Protein AF-0000000078526135 (afdb_homodimer)

pLDDT: mean 92.4, std 8.83, range [32.84, 97.94]

Solvent-accessible surface area (backbone atoms only — not comparable to full-atom values): 15454 Å² total; per-residue (Å²): 127,76,80,72,58,58,67,59,52,53,51,51,34,50,52,42,48,47,66,56,49,34,57,59,35,41,75,75,73,40,63,63,90,63,54,54,61,56,52,35,39,51,39,70,77,50,54,64,37,38,62,66,59,51,18,62,75,65,73,41,54,72,68,58,37,52,53,43,47,52,52,39,34,74,72,49,26,40,43,79,38,83,28,90,88,37,89,90,42,44,23,37,30,65,32,75,61,18,47,54,49,18,50,53,42,45,51,51,51,50,53,48,52,52,46,46,48,54,97,53,58,68,70,56,51,52,49,31,51,52,51,50,50,50,27,37,50,44,44,70,70,99,128,76,79,74,56,58,67,58,52,51,51,51,34,52,52,45,49,47,66,54,48,33,58,59,34,41,73,74,75,41,64,62,92,63,53,54,60,56,53,36,38,51,39,69,78,50,54,64,36,38,61,66,58,51,19,61,75,67,72,42,54,71,68,60,39,51,53,43,49,53,52,38,35,74,73,48,27,40,43,78,40,84,29,91,88,35,87,90,42,45,23,38,31,66,32,76,61,18,46,55,50,18,51,53,42,46,52,51,51,51,53,46,51,53,47,43,48,54,97,54,57,67,70,56,50,52,49,31,51,52,52,51,52,51,26,37,50,43,44,70,70,100

Nearest PDB structures (foldseek):
  2nnn-assembly3_F  TM=8.589E-01  e=3.045E-08  Pseudomonas aeruginosa
  4zzl-assembly1_B  TM=7.997E-01  e=1.335E-08  Pseudomonas aeruginosa
  7kfq-assembly1_A  TM=7.722E-01  e=2.362E-08  Variovorax paradoxus
  4zzl-assembly1_A  TM=7.574E-01  e=2.682E-08  Pseudomonas aeruginosa
  1lnw-assembly7_A  TM=8.243E-01  e=1.229E-07  Pseudomonas aeruginosa

Secondary structure (DSSP, 8-state):
-----HHHHHHHHHHHHHHHHHHHHHHTT--TTSSHHHHHHHHHHS-SEEHHHHHHHHT--HHHHHHHHHHHHHTTSEEEEE-TT-TT-EEEEE-HHHHHHHHHHHHHHHHHHHHHTTT--HHHHHHHHHHHHHHHHHHHT-/-----HHHHHHHHHHHHHHHHHHHHHHTT--TTSSHHHHHHHHHHS-SEEHHHHHHHHT--HHHHHHHHHHHHHTTSEEEEE-TT-TT-EEEEE-HHHHHHHHHHHHHHHHHHHHHTTT--HHHHHHHHHHHHHHHHHHHH-

Structure (mmCIF, N/CA/C/O backbone):
data_AF-0000000078526135-model_v1
#
loop_
_entity.id
_entity.type
_entity.pdbx_description
1 polymer 'HTH marR-type domain-containing protein'
#
loop_
_atom_site.group_PDB
_atom_site.id
_atom_site.type_symbol
_atom_site.label_atom_id
_atom_site.label_alt_id
_atom_site.label_comp_id
_atom_site.label_asym_id
_atom_site.label_entity_id
_atom_site.label_seq_id
_atom_site.pdbx_PDB_ins_code
_atom_site.Cartn_x
_atom_site.Cartn_y
_atom_site.Cartn_z
_atom_site.occupancy
_atom_site.B_iso_or_equiv
_atom_site.auth_seq_id
_atom_site.auth_comp_id
_atom_site.auth_asym_id
_atom_site.auth_atom_id
_atom_site.pdbx_PDB_model_num
ATOM 1 N N . MET A 1 1 ? 19.188 16.812 7.734 1 32.84 1 MET A N 1
ATOM 2 C CA . MET A 1 1 ? 18.547 15.914 6.77 1 32.84 1 MET A CA 1
ATOM 3 C C . MET A 1 1 ? 17.031 15.969 6.887 1 32.84 1 MET A C 1
ATOM 5 O O . MET A 1 1 ? 16.484 15.82 7.98 1 32.84 1 MET A O 1
ATOM 9 N N . LYS A 1 2 ? 16.375 16.703 6.234 1 41.81 2 LYS A N 1
ATOM 10 C CA . LYS A 1 2 ? 14.977 17.094 6.176 1 41.81 2 LYS A CA 1
ATOM 11 C C . LYS A 1 2 ? 14.055 15.898 6.418 1 41.81 2 LYS A C 1
ATOM 13 O O . LYS A 1 2 ? 14.32 14.797 5.93 1 41.81 2 LYS A O 1
ATOM 18 N N . GLN A 1 3 ? 13.625 15.586 7.621 1 50.41 3 GLN A N 1
ATOM 19 C CA . GLN A 1 3 ? 12.836 14.492 8.18 1 50.41 3 GLN A CA 1
ATOM 20 C C . GLN A 1 3 ? 12.094 13.734 7.078 1 50.41 3 GLN A C 1
ATOM 22 O O . GLN A 1 3 ? 11.266 14.312 6.371 1 50.41 3 GLN A O 1
ATOM 27 N N . HIS A 1 4 ? 12.875 12.836 6.379 1 56.75 4 HIS A N 1
ATOM 28 C CA . HIS A 1 4 ? 12.508 12.062 5.191 1 56.75 4 HIS A CA 1
ATOM 29 C C . HIS A 1 4 ? 11.117 11.453 5.344 1 56.75 4 HIS A C 1
ATOM 31 O O . HIS A 1 4 ? 10.805 10.867 6.379 1 56.75 4 HIS A O 1
ATOM 37 N N . ASN A 1 5 ? 10.148 12.047 4.828 1 80.5 5 ASN A N 1
ATOM 38 C CA . ASN A 1 5 ? 8.75 11.633 4.891 1 80.5 5 ASN A CA 1
ATOM 39 C C . ASN A 1 5 ? 8.531 10.273 4.23 1 80.5 5 ASN A C 1
ATOM 41 O O . ASN A 1 5 ? 7.914 10.188 3.168 1 80.5 5 ASN A O 1
ATOM 45 N N . VAL A 1 6 ? 9.305 9.266 4.836 1 92.12 6 VAL A N 1
ATOM 46 C CA . VAL A 1 6 ? 9.25 7.879 4.387 1 92.12 6 VAL A CA 1
ATOM 47 C C . VAL A 1 6 ? 7.793 7.426 4.293 1 92.12 6 VAL A C 1
ATOM 49 O O . VAL A 1 6 ? 7.371 6.879 3.268 1 92.12 6 VAL A O 1
ATOM 52 N N . ARG A 1 7 ? 7.098 7.812 5.246 1 90.75 7 ARG A N 1
ATOM 53 C CA . ARG A 1 7 ? 5.699 7.398 5.293 1 90.75 7 ARG A CA 1
ATOM 54 C C . ARG A 1 7 ? 4.914 7.984 4.125 1 90.75 7 ARG A C 1
ATOM 56 O O . ARG A 1 7 ? 4.172 7.27 3.449 1 90.75 7 ARG A O 1
ATOM 63 N N . GLU A 1 8 ? 5.113 9.211 3.883 1 89.81 8 GLU A N 1
ATOM 64 C CA . GLU A 1 8 ? 4.387 9.891 2.814 1 89.81 8 GLU A CA 1
ATOM 65 C C . GLU A 1 8 ? 4.758 9.32 1.447 1 89.81 8 GLU A C 1
ATOM 67 O O . GLU A 1 8 ? 3.896 9.156 0.583 1 89.81 8 GLU A O 1
ATOM 72 N N . LEU A 1 9 ? 6 9.023 1.247 1 93.12 9 LEU A N 1
ATOM 73 C CA . LEU A 1 9 ? 6.457 8.469 -0.024 1 93.12 9 LEU A CA 1
ATOM 74 C C . LEU A 1 9 ? 5.914 7.062 -0.235 1 93.12 9 LEU A C 1
ATOM 76 O O . LEU A 1 9 ? 5.562 6.688 -1.356 1 93.12 9 LEU A O 1
ATOM 80 N N . LEU A 1 10 ? 5.867 6.297 0.848 1 95.31 10 LEU A N 1
ATOM 81 C CA . LEU A 1 10 ? 5.312 4.949 0.766 1 95.31 10 LEU A CA 1
ATOM 82 C C . LEU A 1 10 ? 3.84 4.988 0.371 1 95.31 10 LEU A C 1
ATOM 84 O O . LEU A 1 10 ? 3.396 4.199 -0.465 1 95.31 10 LEU A O 1
ATOM 88 N N . VAL A 1 11 ? 3.127 5.914 0.907 1 92.69 11 VAL A N 1
ATOM 89 C CA . VAL A 1 11 ? 1.707 6.055 0.603 1 92.69 11 VAL A CA 1
ATOM 90 C C . VAL A 1 11 ? 1.53 6.5 -0.846 1 92.69 11 VAL A C 1
ATOM 92 O O . VAL A 1 11 ? 0.664 5.988 -1.56 1 92.69 11 VAL A O 1
ATOM 95 N N . ARG A 1 12 ? 2.324 7.453 -1.199 1 91.25 12 ARG A N 1
ATOM 96 C CA . ARG A 1 12 ? 2.281 7.934 -2.576 1 91.25 12 ARG A CA 1
ATOM 97 C C . ARG A 1 12 ? 2.564 6.805 -3.561 1 91.25 12 ARG A C 1
ATOM 99 O O . ARG A 1 12 ? 1.865 6.66 -4.566 1 91.25 12 ARG A O 1
ATOM 106 N N . GLU A 1 13 ? 3.582 6.066 -3.312 1 95.12 13 GLU A N 1
ATOM 107 C CA . GLU A 1 13 ? 3.936 4.938 -4.168 1 95.12 13 GLU A CA 1
ATOM 108 C C . GLU A 1 13 ? 2.809 3.908 -4.219 1 95.12 13 GLU A C 1
ATOM 110 O O . GLU A 1 13 ? 2.494 3.379 -5.285 1 95.12 13 GLU A O 1
ATOM 115 N N . GLU A 1 14 ? 2.279 3.594 -3.082 1 94.56 14 GLU A N 1
ATOM 116 C CA . GLU A 1 14 ? 1.19 2.625 -3.006 1 94.56 14 GLU A CA 1
ATOM 117 C C . GLU A 1 14 ? 0.019 3.039 -3.893 1 94.56 14 GLU A C 1
ATOM 119 O O . GLU A 1 14 ? -0.527 2.219 -4.633 1 94.56 14 GLU A O 1
ATOM 124 N N . LYS A 1 15 ? -0.341 4.258 -3.82 1 91.75 15 LYS A N 1
ATOM 125 C CA . LYS A 1 15 ? -1.448 4.766 -4.625 1 91.75 15 LYS A CA 1
ATOM 126 C C . LYS A 1 15 ? -1.133 4.676 -6.113 1 91.75 15 LYS A C 1
ATOM 128 O O . LYS A 1 15 ? -1.961 4.215 -6.902 1 91.75 15 LYS A O 1
ATOM 133 N N . ALA A 1 16 ? 0.023 5.148 -6.457 1 93.38 16 ALA A N 1
ATOM 134 C CA . ALA A 1 16 ? 0.439 5.105 -7.855 1 93.38 16 ALA A CA 1
ATOM 135 C C . ALA A 1 16 ? 0.487 3.668 -8.367 1 93.38 16 ALA A C 1
ATOM 137 O O . ALA A 1 16 ? 0.044 3.385 -9.484 1 93.38 16 ALA A O 1
ATOM 138 N N . ARG A 1 17 ? 1.008 2.771 -7.574 1 94.56 17 ARG A N 1
ATOM 139 C CA . ARG A 1 17 ? 1.105 1.359 -7.93 1 94.56 17 ARG A CA 1
ATOM 140 C C . ARG A 1 17 ? -0.276 0.754 -8.156 1 94.56 17 ARG A C 1
ATOM 142 O O . ARG A 1 17 ? -0.511 0.085 -9.164 1 94.56 17 ARG A O 1
ATOM 149 N N . LYS A 1 18 ? -1.18 0.998 -7.309 1 93.06 18 LYS A N 1
ATOM 150 C CA . LYS A 1 18 ? -2.527 0.445 -7.402 1 93.06 18 LYS A CA 1
ATOM 151 C C . LYS A 1 18 ? -3.262 0.99 -8.625 1 93.06 18 LYS A C 1
ATOM 153 O O . LYS A 1 18 ? -4.027 0.27 -9.266 1 93.06 18 LYS A O 1
ATOM 158 N N . GLN A 1 19 ? -3.004 2.213 -8.93 1 92.19 19 GLN A N 1
ATOM 159 C CA . GLN A 1 19 ? -3.648 2.84 -10.078 1 92.19 19 GLN A CA 1
ATOM 160 C C . GLN A 1 19 ? -3.236 2.156 -11.383 1 92.19 19 GLN A C 1
ATOM 162 O O . GLN A 1 19 ? -4.012 2.113 -12.336 1 92.19 19 GLN A O 1
ATOM 167 N N . ILE A 1 20 ? -2.105 1.608 -11.383 1 93.44 20 ILE A N 1
ATOM 168 C CA . ILE A 1 20 ? -1.589 0.992 -12.602 1 93.44 20 ILE A CA 1
ATOM 169 C C . ILE A 1 20 ? -1.954 -0.491 -12.617 1 93.44 20 ILE A C 1
ATOM 171 O O . ILE A 1 20 ? -2.453 -0.999 -13.625 1 93.44 20 ILE A O 1
ATOM 175 N N . ILE A 1 21 ? -1.808 -1.115 -11.562 1 93.94 21 ILE A N 1
ATOM 176 C CA . ILE A 1 21 ? -1.957 -2.564 -11.508 1 93.94 21 ILE A CA 1
ATOM 177 C C . ILE A 1 21 ? -3.439 -2.932 -11.539 1 93.94 21 ILE A C 1
ATOM 179 O O . ILE A 1 21 ? -3.818 -3.953 -12.125 1 93.94 21 ILE A O 1
ATOM 183 N N . SER A 1 22 ? -4.266 -2.158 -10.953 1 94.88 22 SER A N 1
ATOM 184 C CA . SER A 1 22 ? -5.684 -2.479 -10.812 1 94.88 22 SER A CA 1
ATOM 185 C C . SER A 1 22 ? -6.344 -2.66 -12.172 1 94.88 22 SER A C 1
ATOM 187 O O . SER A 1 22 ? -6.957 -3.695 -12.438 1 94.88 22 SER A O 1
ATOM 189 N N . PRO A 1 23 ? -6.188 -1.675 -13.078 1 94.44 23 PRO A N 1
ATOM 190 C CA . PRO A 1 23 ? -6.793 -1.868 -14.398 1 94.44 23 PRO A CA 1
ATOM 191 C C . PRO A 1 23 ? -6.191 -3.049 -15.156 1 94.44 23 PRO A C 1
ATOM 193 O O . PRO A 1 23 ? -6.895 -3.725 -15.914 1 94.44 23 PRO A O 1
ATOM 196 N N . LEU A 1 24 ? -4.898 -3.316 -14.992 1 93.5 24 LEU A N 1
ATOM 197 C CA . LEU A 1 24 ? -4.242 -4.418 -15.68 1 93.5 24 LEU A CA 1
ATOM 198 C C . LEU A 1 24 ? -4.812 -5.762 -15.234 1 93.5 24 LEU A C 1
ATOM 200 O O . LEU A 1 24 ? -5.035 -6.648 -16.062 1 93.5 24 LEU A O 1
ATOM 204 N N . LEU A 1 25 ? -5.094 -5.863 -14 1 95.25 25 LEU A N 1
ATOM 205 C CA . LEU A 1 25 ? -5.652 -7.098 -13.461 1 95.25 25 LEU A CA 1
ATOM 206 C C . LEU A 1 25 ? -7.121 -7.242 -13.844 1 95.25 25 LEU A C 1
ATOM 208 O O . LEU A 1 25 ? -7.57 -8.336 -14.18 1 95.25 25 LEU A O 1
ATOM 212 N N . SER A 1 26 ? -7.805 -6.133 -13.82 1 95.38 26 SER A N 1
ATOM 213 C CA . SER A 1 26 ? -9.203 -6.156 -14.219 1 95.38 26 SER A CA 1
ATOM 214 C C . SER A 1 26 ? -9.352 -6.559 -15.688 1 95.38 26 SER A C 1
ATOM 216 O O . SER A 1 26 ? -10.281 -7.285 -16.047 1 95.38 26 SER A O 1
ATOM 218 N N . ASN A 1 27 ? -8.484 -6.125 -16.453 1 94.75 27 ASN A N 1
ATOM 219 C CA . ASN A 1 27 ? -8.516 -6.406 -17.891 1 94.75 27 ASN A CA 1
ATOM 220 C C . ASN A 1 27 ? -8.391 -7.898 -18.172 1 94.75 27 ASN A C 1
ATOM 222 O O . ASN A 1 27 ? -8.875 -8.383 -19.203 1 94.75 27 ASN A O 1
ATOM 226 N N . ILE A 1 28 ? -7.805 -8.617 -17.25 1 94.56 28 ILE A N 1
ATOM 227 C CA . ILE A 1 28 ? -7.641 -10.047 -17.484 1 94.56 28 ILE A CA 1
ATOM 228 C C . ILE A 1 28 ? -8.656 -10.828 -16.641 1 94.56 28 ILE A C 1
ATOM 230 O O . ILE A 1 28 ? -8.508 -12.031 -16.438 1 94.56 28 ILE A O 1
ATOM 234 N N . GLY A 1 29 ? -9.594 -10.086 -16.016 1 93.38 29 GLY A N 1
ATOM 235 C CA . GLY A 1 29 ? -10.742 -10.734 -15.383 1 93.38 29 GLY A CA 1
ATOM 236 C C . GLY A 1 29 ? -10.547 -10.984 -13.898 1 93.38 29 GLY A C 1
ATOM 237 O O . GLY A 1 29 ? -11.273 -11.781 -13.297 1 93.38 29 GLY A O 1
ATOM 238 N N . LEU A 1 30 ? -9.531 -10.391 -13.289 1 95.19 30 LEU A N 1
ATOM 239 C CA . LEU A 1 30 ? -9.289 -10.57 -11.867 1 95.19 30 LEU A CA 1
ATOM 240 C C . LEU A 1 30 ? -9.688 -9.32 -11.086 1 95.19 30 LEU A C 1
ATOM 242 O O . LEU A 1 30 ? -9.578 -8.203 -11.594 1 95.19 30 LEU A O 1
ATOM 246 N N . THR A 1 31 ? -10.055 -9.586 -9.883 1 89.75 31 THR A N 1
ATOM 247 C CA . THR A 1 31 ? -10.398 -8.477 -9 1 89.75 31 THR A CA 1
ATOM 248 C C . THR A 1 31 ? -9.164 -7.984 -8.25 1 89.75 31 THR A C 1
ATOM 250 O O . THR A 1 31 ? -8.578 -8.719 -7.449 1 89.75 31 THR A O 1
ATOM 253 N N . PRO A 1 32 ? -8.883 -6.742 -8.523 1 90 32 PRO A N 1
ATOM 254 C CA . PRO A 1 32 ? -7.711 -6.195 -7.828 1 90 32 PRO A CA 1
ATOM 255 C C . PRO A 1 32 ? -7.906 -6.117 -6.312 1 90 32 PRO A C 1
ATOM 257 O O . PRO A 1 32 ? -9.023 -5.906 -5.84 1 90 32 PRO A O 1
ATOM 260 N N . GLY A 1 33 ? -6.863 -6.34 -5.625 1 85.25 33 GLY A N 1
ATOM 261 C CA . GLY A 1 33 ? -6.859 -6.121 -4.188 1 85.25 33 GLY A CA 1
ATOM 262 C C . GLY A 1 33 ? -7.332 -7.328 -3.4 1 85.25 33 GLY A C 1
ATOM 263 O O . GLY A 1 33 ? -7.301 -7.324 -2.168 1 85.25 33 GLY A O 1
ATOM 264 N N . GLN A 1 34 ? -7.711 -8.375 -4.047 1 85.06 34 GLN A N 1
ATOM 265 C CA . GLN A 1 34 ? -8.25 -9.531 -3.344 1 85.06 34 GLN A CA 1
ATOM 266 C C . GLN A 1 34 ? -7.191 -10.617 -3.178 1 85.06 34 GLN A C 1
ATOM 268 O O . GLN A 1 34 ? -7.434 -11.633 -2.523 1 85.06 34 GLN A O 1
ATOM 273 N N . GLY A 1 35 ? -6.066 -10.383 -3.756 1 91.56 35 GLY A N 1
ATOM 274 C CA . GLY A 1 35 ? -4.977 -11.328 -3.58 1 91.56 35 GLY A CA 1
ATOM 275 C C . GLY A 1 35 ? -4.996 -12.453 -4.598 1 91.56 35 GLY A C 1
ATOM 276 O O . GLY A 1 35 ? -4.09 -13.289 -4.625 1 91.56 35 GLY A O 1
ATOM 277 N N . HIS A 1 36 ? -5.945 -12.477 -5.508 1 94.94 36 HIS A N 1
ATOM 278 C CA . HIS A 1 36 ? -6.094 -13.539 -6.488 1 94.94 36 HIS A CA 1
ATOM 279 C C . HIS A 1 36 ? -4.871 -13.633 -7.395 1 94.94 36 HIS A C 1
ATOM 281 O O . HIS A 1 36 ? -4.34 -14.719 -7.625 1 94.94 36 HIS A O 1
ATOM 287 N N . ALA A 1 37 ? -4.473 -12.523 -7.805 1 95.62 37 ALA A N 1
ATOM 288 C CA . ALA A 1 37 ? -3.326 -12.492 -8.703 1 95.62 37 ALA A CA 1
ATOM 289 C C . ALA A 1 37 ? -2.082 -13.07 -8.031 1 95.62 37 ALA A C 1
ATOM 291 O O . ALA A 1 37 ? -1.315 -13.805 -8.656 1 95.62 37 ALA A O 1
ATOM 292 N N . ARG A 1 38 ? -1.904 -12.75 -6.82 1 94.19 38 ARG A N 1
ATOM 293 C CA . ARG A 1 38 ? -0.746 -13.227 -6.074 1 94.19 38 ARG A CA 1
ATOM 294 C C . ARG A 1 38 ? -0.777 -14.75 -5.926 1 94.19 38 ARG A C 1
ATOM 296 O O . ARG A 1 38 ? 0.252 -15.414 -6.066 1 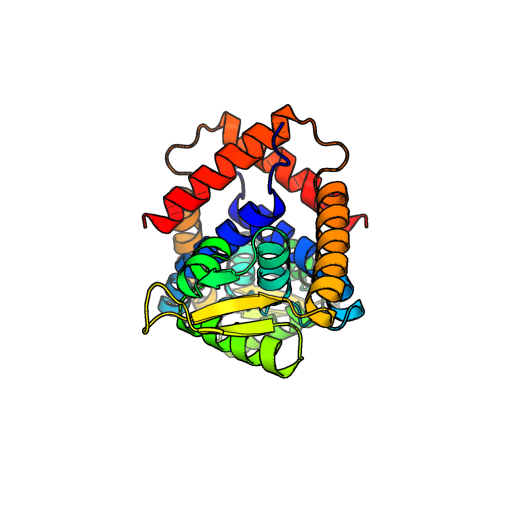94.19 38 ARG A O 1
ATOM 303 N N . ILE A 1 39 ? -1.896 -15.242 -5.617 1 96 39 ILE A N 1
ATOM 304 C CA . ILE A 1 39 ? -2.062 -16.672 -5.449 1 96 39 ILE A CA 1
ATOM 305 C C . ILE A 1 39 ? -1.722 -17.391 -6.758 1 96 39 ILE A C 1
ATOM 307 O O . ILE A 1 39 ? -0.937 -18.344 -6.766 1 96 39 ILE A O 1
ATOM 311 N N . LEU A 1 40 ? -2.299 -16.906 -7.824 1 96.88 40 LEU A N 1
ATOM 312 C CA . LEU A 1 40 ? -2.053 -17.516 -9.133 1 96.88 40 LEU A CA 1
ATOM 313 C C . LEU A 1 40 ? -0.572 -17.438 -9.492 1 96.88 40 LEU A C 1
ATOM 315 O O . LEU A 1 40 ? -0.007 -18.406 -10.016 1 96.88 40 LEU A O 1
ATOM 319 N N . TYR A 1 41 ? -0.028 -16.359 -9.18 1 95.5 41 TYR A N 1
ATOM 320 C CA . TYR A 1 41 ? 1.386 -16.156 -9.477 1 95.5 41 TYR A CA 1
ATOM 321 C C . TYR A 1 41 ? 2.252 -17.172 -8.734 1 95.5 41 TYR A C 1
ATOM 323 O O . TYR A 1 41 ? 3.152 -17.766 -9.328 1 95.5 41 TYR A O 1
ATOM 331 N N . HIS A 1 42 ? 2.035 -17.344 -7.473 1 94.88 42 HIS A N 1
ATOM 332 C CA . HIS A 1 42 ? 2.846 -18.25 -6.664 1 94.88 42 HIS A CA 1
ATOM 333 C C . HIS A 1 42 ? 2.623 -19.703 -7.074 1 94.88 42 HIS A C 1
ATOM 335 O O . HIS A 1 42 ? 3.561 -20.5 -7.074 1 94.88 42 HIS A O 1
ATOM 341 N N . LEU A 1 43 ? 1.45 -20.031 -7.457 1 96.12 43 LEU A N 1
ATOM 342 C CA . LEU A 1 43 ? 1.147 -21.391 -7.863 1 96.12 43 LEU A CA 1
ATOM 343 C C . LEU A 1 43 ? 1.8 -21.719 -9.203 1 96.12 43 LEU A C 1
ATOM 345 O O . LEU A 1 43 ? 2.104 -22.875 -9.484 1 96.12 43 LEU A O 1
ATOM 349 N N . LEU A 1 44 ? 1.929 -20.688 -9.992 1 94.88 44 LEU A N 1
ATOM 350 C CA . LEU A 1 44 ? 2.631 -20.891 -11.258 1 94.88 44 LEU A CA 1
ATOM 351 C C . LEU A 1 44 ? 4.082 -21.281 -11.016 1 94.88 44 LEU A C 1
ATOM 353 O O . LEU A 1 44 ? 4.656 -22.047 -11.797 1 94.88 44 LEU A O 1
ATOM 357 N N . GLN A 1 45 ? 4.66 -20.812 -9.977 1 92.25 45 GLN A N 1
ATOM 358 C CA . GLN A 1 45 ? 6.047 -21.094 -9.625 1 92.25 45 GLN A CA 1
ATOM 359 C C . GLN A 1 45 ? 6.172 -22.453 -8.938 1 92.25 45 GLN A C 1
ATOM 361 O O . GLN A 1 45 ? 7.156 -23.172 -9.141 1 92.25 45 GLN A O 1
ATOM 366 N N . LYS A 1 46 ? 5.23 -22.719 -8.07 1 91.81 46 LYS A N 1
ATOM 367 C CA . LYS A 1 46 ? 5.191 -23.984 -7.352 1 91.81 46 LYS A CA 1
ATOM 368 C C . LYS A 1 46 ? 3.758 -24.484 -7.188 1 91.81 46 LYS A C 1
ATOM 370 O O . LYS A 1 46 ? 2.977 -23.906 -6.43 1 91.81 46 LYS A O 1
ATOM 375 N N . ASP A 1 47 ? 3.496 -25.594 -7.855 1 90.94 47 ASP A N 1
ATOM 376 C CA . ASP A 1 47 ? 2.16 -26.172 -7.793 1 90.94 47 ASP A CA 1
ATOM 377 C C . ASP A 1 47 ? 2.104 -27.312 -6.77 1 90.94 47 ASP A C 1
ATOM 379 O O . ASP A 1 47 ? 3.127 -27.688 -6.199 1 90.94 47 ASP A O 1
ATOM 383 N N . HIS A 1 48 ? 0.918 -27.688 -6.543 1 93.62 48 HIS A N 1
ATOM 384 C CA . HIS A 1 48 ? 0.681 -28.797 -5.621 1 93.62 48 HIS A CA 1
ATOM 385 C C . HIS A 1 48 ? 1.275 -28.5 -4.25 1 93.62 48 HIS A C 1
ATOM 387 O O . HIS A 1 48 ? 2.051 -29.312 -3.723 1 93.62 48 HIS A O 1
ATOM 393 N N . ILE A 1 49 ? 0.878 -27.453 -3.684 1 94.44 49 ILE A N 1
ATOM 394 C CA . ILE A 1 49 ? 1.347 -27.047 -2.365 1 94.44 49 ILE A CA 1
ATOM 395 C C . ILE A 1 49 ? 0.163 -26.953 -1.406 1 94.44 49 ILE A C 1
ATOM 397 O O . ILE A 1 49 ? -0.986 -26.828 -1.839 1 94.44 49 ILE A O 1
ATOM 401 N N . THR A 1 50 ? 0.492 -27.016 -0.132 1 95.12 50 THR A N 1
ATOM 402 C CA . THR A 1 50 ? -0.568 -26.953 0.869 1 95.12 50 THR A CA 1
ATOM 403 C C . THR A 1 50 ? -1.113 -25.531 0.995 1 95.12 50 THR A C 1
ATOM 405 O O . THR A 1 50 ? -0.43 -24.562 0.65 1 95.12 50 THR A O 1
ATOM 408 N N . GLN A 1 51 ? -2.334 -25.469 1.438 1 94.19 51 GLN A N 1
ATOM 409 C CA . GLN A 1 51 ? -2.936 -24.156 1.683 1 94.19 51 GLN A CA 1
ATOM 410 C C . GLN A 1 51 ? -2.092 -23.344 2.654 1 94.19 51 GLN A C 1
ATOM 412 O O . GLN A 1 51 ? -1.955 -22.125 2.494 1 94.19 51 GLN A O 1
ATOM 417 N N . LYS A 1 52 ? -1.538 -24 3.598 1 93.94 52 LYS A N 1
ATOM 418 C CA . LYS A 1 52 ? -0.704 -23.328 4.59 1 93.94 52 LYS A CA 1
ATOM 419 C C . LYS A 1 52 ? 0.55 -22.734 3.947 1 93.94 52 LYS A C 1
ATOM 421 O O . LYS A 1 52 ? 0.885 -21.578 4.176 1 93.94 52 LYS A O 1
ATOM 426 N N . GLU A 1 53 ? 1.197 -23.484 3.193 1 94.12 53 GLU A N 1
ATOM 427 C CA . GLU A 1 53 ? 2.393 -23.031 2.494 1 94.12 53 GLU A CA 1
ATOM 428 C C . GLU A 1 53 ? 2.068 -21.875 1.55 1 94.12 53 GLU A C 1
ATOM 430 O O . GLU A 1 53 ? 2.828 -20.906 1.458 1 94.12 53 GLU A O 1
ATOM 435 N N . LEU A 1 54 ? 0.991 -22.016 0.869 1 95.06 54 LEU A N 1
ATOM 436 C CA . LEU A 1 54 ? 0.56 -20.969 -0.056 1 95.06 54 LEU A CA 1
ATOM 437 C C . LEU A 1 54 ? 0.235 -19.688 0.69 1 95.06 54 LEU A C 1
ATOM 439 O O . LEU A 1 54 ? 0.58 -18.594 0.232 1 95.06 54 LEU A O 1
ATOM 443 N N . ALA A 1 55 ? -0.396 -19.828 1.812 1 94.56 55 ALA A N 1
ATOM 444 C CA . ALA A 1 55 ? -0.726 -18.656 2.641 1 94.56 55 ALA A CA 1
ATOM 445 C C . ALA A 1 55 ? 0.537 -17.938 3.102 1 94.56 55 ALA A C 1
ATOM 447 O O . ALA A 1 55 ? 0.601 -16.703 3.074 1 94.56 55 ALA A O 1
ATOM 448 N N . ASP A 1 56 ? 1.537 -18.672 3.471 1 91.44 56 ASP A N 1
ATOM 449 C CA . ASP A 1 56 ? 2.812 -18.109 3.914 1 91.44 56 ASP A CA 1
ATOM 450 C C . ASP A 1 56 ? 3.504 -17.359 2.781 1 91.44 56 ASP A C 1
ATOM 452 O O . ASP A 1 56 ? 4.027 -16.266 2.99 1 91.44 56 ASP A O 1
ATOM 456 N N . ARG A 1 57 ? 3.473 -17.891 1.619 1 90.06 57 ARG A N 1
ATOM 457 C CA . ARG A 1 57 ? 4.109 -17.266 0.459 1 90.06 57 ARG A CA 1
ATOM 458 C C . ARG A 1 57 ? 3.396 -15.984 0.061 1 90.06 57 ARG A C 1
ATOM 460 O O . ARG A 1 57 ? 4.035 -15.031 -0.392 1 90.06 57 ARG A O 1
ATOM 467 N N . CYS A 1 58 ? 2.139 -15.922 0.267 1 92 58 CYS A N 1
ATOM 468 C CA . CYS A 1 58 ? 1.339 -14.773 -0.13 1 92 58 CYS A CA 1
ATOM 469 C C . CYS A 1 58 ? 1.213 -13.773 1.016 1 92 58 CYS A C 1
ATOM 471 O O . CYS A 1 58 ? 0.66 -12.688 0.84 1 92 58 CYS A O 1
ATOM 473 N N . HIS A 1 59 ? 1.665 -14.125 2.168 1 88.19 59 HIS A N 1
ATOM 474 C CA . HIS A 1 59 ? 1.521 -13.312 3.371 1 88.19 59 HIS A CA 1
ATOM 475 C C . HIS A 1 59 ? 0.051 -13.062 3.691 1 88.19 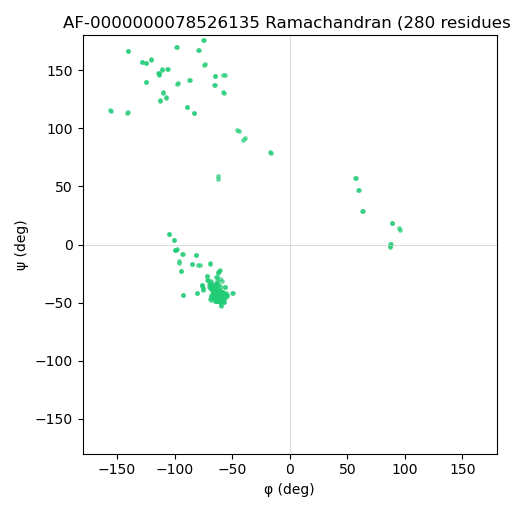59 HIS A C 1
ATOM 477 O O . HIS A 1 59 ? -0.351 -11.922 3.928 1 88.19 59 HIS A O 1
ATOM 483 N N . PHE A 1 60 ? -0.706 -14.156 3.629 1 91.44 60 PHE A N 1
ATOM 484 C CA . PHE A 1 60 ? -2.117 -14.141 3.996 1 91.44 60 PHE A CA 1
ATOM 485 C C . PHE A 1 60 ? -2.348 -14.93 5.285 1 91.44 60 PHE A C 1
ATOM 487 O O . PHE A 1 60 ? -1.624 -15.883 5.574 1 91.44 60 PHE A O 1
ATOM 494 N N . ASP A 1 61 ? -3.375 -14.477 6.016 1 90.12 61 ASP A N 1
ATOM 495 C CA . ASP A 1 61 ? -3.84 -15.344 7.094 1 90.12 61 ASP A CA 1
ATOM 496 C C . ASP A 1 61 ? -4.73 -16.469 6.555 1 90.12 61 ASP A C 1
ATOM 498 O O . ASP A 1 61 ? -5.129 -16.438 5.391 1 90.12 61 ASP A O 1
ATOM 502 N N . ALA A 1 62 ? -4.996 -17.438 7.387 1 91.88 62 ALA A N 1
ATOM 503 C CA . ALA A 1 62 ? -5.703 -18.641 6.977 1 91.88 62 ALA A CA 1
ATOM 504 C C . ALA A 1 62 ? -7.098 -18.312 6.453 1 91.88 62 ALA A C 1
ATOM 506 O O . ALA A 1 62 ? -7.551 -18.875 5.461 1 91.88 62 ALA A O 1
ATOM 507 N N . ALA A 1 63 ? -7.746 -17.406 7.102 1 93.25 63 ALA A N 1
ATOM 508 C CA . ALA A 1 63 ? -9.109 -17.047 6.711 1 93.25 63 ALA A CA 1
ATOM 509 C C . ALA A 1 63 ? -9.133 -16.391 5.336 1 93.25 63 ALA A C 1
ATOM 511 O O . ALA A 1 63 ? -9.953 -16.734 4.484 1 93.25 63 ALA A O 1
ATOM 512 N N . THR A 1 64 ? -8.234 -15.445 5.082 1 92.44 64 THR A N 1
ATOM 513 C CA . THR A 1 64 ? -8.109 -14.75 3.805 1 92.44 64 THR A CA 1
ATOM 514 C C . THR A 1 64 ? -7.746 -15.734 2.693 1 92.44 64 THR A C 1
ATOM 516 O O . THR A 1 64 ? -8.297 -15.664 1.593 1 92.44 64 THR A O 1
ATOM 519 N N . MET A 1 65 ? -6.867 -16.562 2.996 1 94.75 65 MET A N 1
ATOM 520 C CA . MET A 1 65 ? -6.438 -17.562 2.008 1 94.75 65 MET A CA 1
ATOM 521 C C . MET A 1 65 ? -7.598 -18.469 1.605 1 94.75 65 MET A C 1
ATOM 523 O O . MET A 1 65 ? -7.84 -18.672 0.416 1 94.75 65 MET A O 1
ATOM 527 N N . SER A 1 66 ? -8.312 -18.984 2.643 1 94.81 66 SER A N 1
ATOM 528 C CA . SER A 1 66 ? -9.43 -19.875 2.369 1 94.81 66 SER A CA 1
ATOM 529 C C . SER A 1 66 ? -10.477 -19.203 1.481 1 94.81 66 SER A C 1
ATOM 531 O O . SER A 1 66 ? -10.945 -19.797 0.508 1 94.81 66 SER A O 1
ATOM 533 N N . ARG A 1 67 ? -10.742 -17.969 1.813 1 95.44 67 ARG A N 1
ATOM 534 C CA . ARG A 1 67 ? -11.734 -17.219 1.047 1 95.44 67 ARG A CA 1
ATOM 535 C C . ARG A 1 67 ? -11.281 -17.047 -0.398 1 95.44 67 ARG A C 1
ATOM 537 O O . ARG A 1 67 ? -12.078 -17.188 -1.327 1 95.44 67 ARG A O 1
ATOM 544 N N . ASN A 1 68 ? -10.086 -16.703 -0.553 1 95.25 68 ASN A N 1
ATOM 545 C CA . ASN A 1 68 ? -9.555 -16.469 -1.891 1 95.25 68 ASN A CA 1
ATOM 546 C C . ASN A 1 68 ? -9.461 -17.75 -2.701 1 95.25 68 ASN A C 1
ATOM 548 O O . ASN A 1 68 ? -9.742 -17.766 -3.898 1 95.25 68 ASN A O 1
ATOM 552 N N . ILE A 1 69 ? -9.109 -18.797 -2.033 1 95.25 69 ILE A N 1
ATOM 553 C CA . ILE A 1 69 ? -9.016 -20.078 -2.705 1 95.25 69 ILE A CA 1
ATOM 554 C C . ILE A 1 69 ? -10.398 -20.531 -3.158 1 95.25 69 ILE A C 1
ATOM 556 O O . ILE A 1 69 ? -10.57 -21.031 -4.273 1 95.25 69 ILE A O 1
ATOM 560 N N . ASP A 1 70 ? -11.375 -20.406 -2.27 1 95.62 70 ASP A N 1
ATOM 561 C CA . ASP A 1 70 ? -12.75 -20.75 -2.615 1 95.62 70 ASP A CA 1
ATOM 562 C C . ASP A 1 70 ? -13.203 -20 -3.867 1 95.62 70 ASP A C 1
ATOM 564 O O . ASP A 1 70 ? -13.766 -20.594 -4.789 1 95.62 70 ASP A O 1
ATOM 568 N N . LYS A 1 71 ? -12.898 -18.781 -3.926 1 95.88 71 LYS A N 1
ATOM 569 C CA . LYS A 1 71 ? -13.297 -17.938 -5.055 1 95.88 71 LYS A CA 1
ATOM 570 C C . LYS A 1 71 ? -12.586 -18.359 -6.332 1 95.88 71 LYS A C 1
ATOM 572 O O . LYS A 1 71 ? -13.211 -18.484 -7.391 1 95.88 71 LYS A O 1
ATOM 577 N N . LEU A 1 72 ? -11.352 -18.625 -6.246 1 96.81 72 LEU A N 1
ATOM 578 C CA . LEU A 1 72 ? -10.562 -19 -7.414 1 96.81 72 LEU A CA 1
ATOM 579 C C . LEU A 1 72 ? -10.969 -20.375 -7.914 1 96.81 72 LEU A C 1
ATOM 581 O O . LEU A 1 72 ? -10.945 -20.641 -9.117 1 96.81 72 LEU A O 1
ATOM 585 N N . GLN A 1 73 ? -11.281 -21.234 -6.965 1 96.62 73 GLN A N 1
ATOM 586 C CA . GLN A 1 73 ? -11.781 -22.547 -7.348 1 96.62 73 GLN A CA 1
ATOM 587 C C . GLN A 1 73 ? -13.125 -22.438 -8.062 1 96.62 73 GLN A C 1
ATOM 589 O O . GLN A 1 73 ? -13.359 -23.125 -9.062 1 96.62 73 GLN A O 1
ATOM 594 N N . ASP A 1 74 ? -14 -21.594 -7.5 1 96.06 74 ASP A N 1
ATOM 595 C CA . ASP A 1 74 ? -15.305 -21.344 -8.109 1 96.06 74 ASP A CA 1
ATOM 596 C C . ASP A 1 74 ? -15.156 -20.797 -9.523 1 96.06 74 ASP A C 1
ATOM 598 O O . ASP A 1 74 ? -15.977 -21.078 -10.398 1 96.06 74 ASP A O 1
ATOM 602 N N . MET A 1 75 ? -14.109 -20.047 -9.797 1 95.75 75 MET A N 1
ATOM 603 C CA . MET A 1 75 ? -13.844 -19.469 -11.102 1 95.75 75 MET A CA 1
ATOM 604 C C . MET A 1 75 ? -13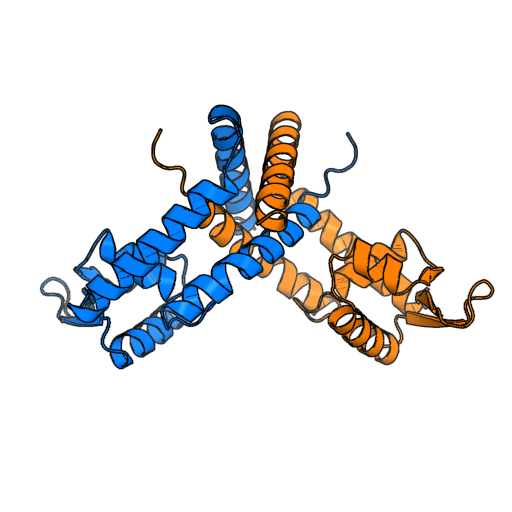.195 -20.484 -12.039 1 95.75 75 MET A C 1
ATOM 606 O O . MET A 1 75 ? -12.977 -20.203 -13.219 1 95.75 75 MET A O 1
ATOM 610 N N . GLY A 1 76 ? -12.812 -21.656 -11.453 1 97.19 76 GLY A N 1
ATOM 611 C CA . GLY A 1 76 ? -12.266 -22.734 -12.25 1 97.19 76 GLY A CA 1
ATOM 612 C C . GLY A 1 76 ? -10.758 -22.656 -12.422 1 97.19 76 GLY A C 1
ATOM 613 O O . GLY A 1 76 ? -10.195 -23.266 -13.328 1 97.19 76 GLY A O 1
ATOM 614 N N . PHE A 1 77 ? -10.062 -21.891 -11.562 1 97.75 77 PHE A N 1
ATOM 615 C CA . PHE A 1 77 ? -8.633 -21.672 -11.742 1 97.75 77 PHE A CA 1
ATOM 616 C C . PHE A 1 77 ? -7.816 -22.656 -10.93 1 97.75 77 PHE A C 1
ATOM 618 O O . PHE A 1 77 ? -6.652 -22.922 -11.234 1 97.75 77 PHE A O 1
ATOM 625 N N . LEU A 1 78 ? -8.422 -23.234 -9.836 1 97.44 78 LEU A N 1
ATOM 626 C CA . LEU A 1 78 ? -7.664 -24.062 -8.906 1 97.44 78 LEU A CA 1
ATOM 627 C C . LEU A 1 78 ? -8.352 -25.406 -8.703 1 97.44 78 LEU A C 1
ATOM 629 O O . LEU A 1 78 ? -9.555 -25.547 -8.93 1 97.44 78 LEU A O 1
ATOM 633 N N . LEU A 1 79 ? -7.578 -26.344 -8.297 1 95.75 79 LEU A N 1
ATOM 634 C CA . LEU A 1 79 ? -8.031 -27.656 -7.855 1 95.75 79 LEU A CA 1
ATOM 635 C C . LEU A 1 79 ? -7.516 -27.969 -6.453 1 95.75 79 LEU A C 1
ATOM 637 O O . LEU A 1 79 ? -6.379 -27.625 -6.117 1 95.75 79 LEU A O 1
ATOM 641 N N . ARG A 1 80 ? -8.375 -28.531 -5.75 1 94.06 80 ARG A N 1
ATOM 642 C CA . ARG A 1 80 ? -7.98 -29.062 -4.449 1 94.06 80 ARG A CA 1
ATOM 643 C C . ARG A 1 80 ? -7.926 -30.594 -4.48 1 94.06 80 ARG A C 1
ATOM 645 O O . ARG A 1 80 ? -8.867 -31.25 -4.945 1 94.06 80 ARG A O 1
ATOM 652 N N . GLU A 1 81 ? -6.867 -31.031 -4.098 1 91.81 81 GLU A N 1
ATOM 653 C CA . GLU A 1 81 ? -6.703 -32.469 -4.07 1 91.81 81 GLU A CA 1
ATOM 654 C C . GLU A 1 81 ? -6.277 -32.969 -2.688 1 91.81 81 GLU A C 1
ATOM 656 O O . GLU A 1 81 ? -5.691 -32.188 -1.912 1 91.81 81 GLU A O 1
ATOM 661 N N . ASN A 1 82 ? -6.574 -34.219 -2.436 1 89.5 82 ASN A N 1
ATOM 662 C CA . ASN A 1 82 ? -6.141 -34.812 -1.179 1 89.5 82 ASN A CA 1
ATOM 663 C C . ASN A 1 82 ? -4.617 -34.906 -1.096 1 89.5 82 ASN A C 1
ATOM 665 O O . ASN A 1 82 ? -3.953 -35.188 -2.092 1 89.5 82 ASN A O 1
ATOM 669 N N . ASN A 1 83 ? -4.148 -34.562 0.079 1 86.56 83 ASN A N 1
ATOM 670 C CA . ASN A 1 83 ? -2.721 -34.719 0.34 1 86.56 83 ASN A CA 1
ATOM 671 C C . ASN A 1 83 ? -2.363 -36.125 0.747 1 86.56 83 ASN A C 1
ATOM 673 O O . ASN A 1 83 ? -2.834 -36.625 1.771 1 86.56 83 ASN A O 1
ATOM 677 N N . PRO A 1 84 ? -1.673 -36.781 -0.031 1 86.94 84 PRO A N 1
ATOM 678 C CA . PRO A 1 84 ? -1.324 -38.156 0.293 1 86.94 84 PRO A CA 1
ATOM 679 C C . PRO A 1 84 ? -0.512 -3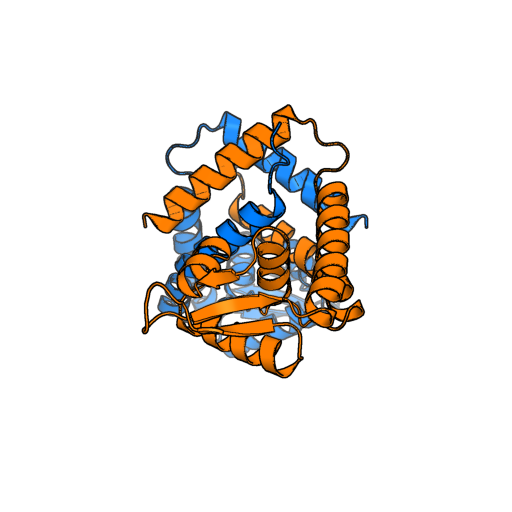8.281 1.58 1 86.94 84 PRO A C 1
ATOM 681 O O . PRO A 1 84 ? -0.557 -39.312 2.25 1 86.94 84 PRO A O 1
ATOM 684 N N . ASP A 1 85 ? 0.107 -37.281 1.958 1 88 85 ASP A N 1
ATOM 685 C CA . ASP A 1 85 ? 1.021 -37.312 3.096 1 88 85 ASP A CA 1
ATOM 686 C C . ASP A 1 85 ? 0.326 -36.844 4.375 1 88 85 ASP A C 1
ATOM 688 O O . ASP A 1 85 ? 0.884 -36.969 5.469 1 88 85 ASP A O 1
ATOM 692 N N . CYS A 1 86 ? -0.727 -36.25 4.27 1 86.25 86 CYS A N 1
ATOM 693 C CA . CYS A 1 86 ? -1.447 -35.719 5.418 1 86.25 86 CYS A CA 1
ATOM 694 C C . CYS A 1 86 ? -2.936 -35.594 5.117 1 86.25 86 CYS A C 1
ATOM 696 O O . CYS A 1 86 ? -3.348 -34.719 4.367 1 86.25 86 CYS A O 1
ATOM 698 N N . ARG A 1 87 ? -3.744 -36.344 5.809 1 82.12 87 ARG A N 1
ATOM 699 C CA . ARG A 1 87 ? -5.176 -36.406 5.531 1 82.12 87 ARG A CA 1
ATOM 700 C C . ARG A 1 87 ? -5.859 -35.094 5.887 1 82.12 87 ARG A C 1
ATOM 702 O O . ARG A 1 87 ? -6.914 -34.75 5.332 1 82.12 87 ARG A O 1
ATOM 709 N N . ARG A 1 88 ? -5.195 -34.25 6.656 1 82.69 88 ARG A N 1
ATOM 710 C CA . ARG A 1 88 ? -5.844 -33.031 7.117 1 82.69 88 ARG A CA 1
ATOM 711 C C . ARG A 1 88 ? -5.441 -31.844 6.25 1 82.69 88 ARG A C 1
ATOM 713 O O . ARG A 1 88 ? -5.926 -30.734 6.457 1 82.69 88 ARG A O 1
ATOM 720 N N . SER A 1 89 ? -4.559 -32.188 5.383 1 87.75 89 SER A N 1
ATOM 721 C CA . SER A 1 89 ? -4.125 -31.094 4.512 1 87.75 89 SER A CA 1
ATOM 722 C C . SER A 1 89 ? -4.551 -31.328 3.066 1 87.75 89 SER A C 1
ATOM 724 O O . SER A 1 89 ? -4.758 -32.469 2.66 1 87.75 89 SER A O 1
ATOM 726 N N . VAL A 1 90 ? -4.828 -30.328 2.369 1 91.5 90 VAL A N 1
ATOM 727 C CA . VAL A 1 90 ? -5.184 -30.406 0.956 1 91.5 90 VAL A CA 1
ATOM 728 C C . VAL A 1 90 ? -4.102 -29.75 0.11 1 91.5 90 VAL A C 1
ATOM 730 O O . VAL A 1 90 ? -3.445 -28.797 0.559 1 91.5 90 VAL A O 1
ATOM 733 N N . LEU A 1 91 ? -3.912 -30.312 -1.038 1 95.75 91 LEU A N 1
ATOM 734 C CA . LEU A 1 91 ? -2.975 -29.719 -1.986 1 95.75 91 LEU A CA 1
ATOM 735 C C . LEU A 1 91 ? -3.705 -28.859 -3.008 1 95.75 91 LEU A C 1
ATOM 737 O O . LEU A 1 91 ? -4.773 -29.234 -3.494 1 95.75 91 LEU A O 1
ATOM 741 N N . ILE A 1 92 ? -3.096 -27.75 -3.277 1 97.12 92 ILE A N 1
ATOM 742 C CA . ILE A 1 92 ? -3.68 -26.797 -4.223 1 97.12 92 ILE A CA 1
ATOM 743 C C . ILE A 1 92 ? -2.852 -26.766 -5.504 1 97.12 92 ILE A C 1
ATOM 745 O O . ILE A 1 92 ? -1.622 -26.703 -5.453 1 97.12 92 ILE A O 1
ATOM 749 N N . SER A 1 93 ? -3.551 -26.891 -6.652 1 97.06 93 SER A N 1
ATOM 750 C CA . SER A 1 93 ? -2.889 -26.828 -7.949 1 97.06 93 SER A CA 1
ATOM 751 C C . SER A 1 93 ? -3.729 -26.047 -8.961 1 97.06 93 SER A C 1
ATOM 753 O O . SER A 1 93 ? -4.895 -25.75 -8.703 1 97.06 93 SER A O 1
ATOM 755 N N . LEU A 1 94 ? -3.066 -25.719 -10.039 1 97.94 94 LEU A N 1
ATOM 756 C CA . LEU A 1 94 ? -3.754 -24.969 -11.078 1 97.94 94 LEU A CA 1
ATOM 757 C C . LEU A 1 94 ? -4.461 -25.906 -12.055 1 97.94 94 LEU A C 1
ATOM 759 O O . LEU A 1 94 ? -3.928 -26.969 -12.398 1 97.94 94 LEU A O 1
ATOM 763 N N . THR A 1 95 ? -5.656 -25.484 -12.484 1 97.88 95 THR A N 1
ATOM 764 C CA . THR A 1 95 ? -6.234 -26.078 -13.688 1 97.88 95 THR A CA 1
ATOM 765 C C . THR A 1 95 ? -5.539 -25.562 -14.938 1 97.88 95 THR A C 1
ATOM 767 O O . THR A 1 95 ? -4.668 -24.688 -14.852 1 97.88 95 THR A O 1
ATOM 770 N N . GLU A 1 96 ? -5.93 -26.109 -16.125 1 97.5 96 GLU A N 1
ATOM 771 C CA . GLU A 1 96 ? -5.418 -25.562 -17.375 1 97.5 96 GLU A CA 1
ATOM 772 C C . GLU A 1 96 ? -5.812 -24.094 -17.531 1 97.5 96 GLU A C 1
ATOM 774 O O . GLU A 1 96 ? -4.992 -23.266 -17.938 1 97.5 96 GLU A O 1
ATOM 779 N N . LYS A 1 97 ? -7.016 -23.844 -17.172 1 97.62 97 LYS A N 1
ATOM 780 C CA . LYS A 1 97 ? -7.52 -22.484 -17.203 1 97.62 97 LYS A CA 1
ATOM 781 C C . LYS A 1 97 ? -6.77 -21.594 -16.219 1 97.62 97 LYS A C 1
ATOM 783 O O . LYS A 1 97 ? -6.426 -20.453 -16.547 1 97.62 97 LYS A O 1
ATOM 788 N N . GLY A 1 98 ? -6.535 -22.125 -15.078 1 97.69 98 GLY A N 1
ATOM 789 C CA . GLY A 1 98 ? -5.801 -21.391 -14.055 1 97.69 98 GLY A CA 1
ATOM 790 C C . GLY A 1 98 ? -4.363 -21.109 -14.438 1 97.69 98 GLY A C 1
ATOM 791 O O . GLY A 1 98 ? -3.84 -20.031 -14.148 1 97.69 98 GLY A O 1
ATOM 792 N N . ALA A 1 99 ? -3.773 -22.062 -15.102 1 97.62 99 ALA A N 1
ATOM 793 C CA . ALA A 1 99 ? -2.395 -21.891 -15.547 1 97.62 99 ALA A CA 1
ATOM 794 C C . ALA A 1 99 ? -2.299 -20.797 -16.609 1 97.62 99 ALA A C 1
ATOM 796 O O . ALA A 1 99 ? -1.352 -20 -16.609 1 97.62 99 ALA A O 1
ATOM 797 N N . ALA A 1 100 ? -3.244 -20.797 -17.469 1 97.94 100 ALA A N 1
ATOM 798 C CA . ALA A 1 100 ? -3.289 -19.766 -18.5 1 97.94 100 ALA A CA 1
ATOM 799 C C . ALA A 1 100 ? -3.447 -18.375 -17.859 1 97.94 100 ALA A C 1
ATOM 801 O O . ALA A 1 100 ? -2.762 -17.438 -18.25 1 97.94 100 ALA A O 1
ATOM 802 N N . GLU A 1 101 ? -4.336 -18.328 -16.891 1 97.56 101 GLU A N 1
ATOM 803 C CA . GLU A 1 101 ? -4.547 -17.062 -16.188 1 97.56 101 GLU A CA 1
ATOM 804 C C . GLU A 1 101 ? -3.301 -16.641 -15.422 1 97.56 101 GLU A C 1
ATOM 806 O O . GLU A 1 101 ? -2.947 -15.461 -15.398 1 97.56 101 GLU A O 1
ATOM 811 N N . ALA A 1 102 ? -2.68 -17.578 -14.797 1 97.25 102 ALA A N 1
ATOM 812 C CA . ALA A 1 102 ? -1.466 -17.297 -14.031 1 97.25 102 ALA A CA 1
ATOM 813 C C . ALA A 1 102 ? -0.361 -16.75 -14.93 1 97.25 102 ALA A C 1
ATOM 815 O O . ALA A 1 102 ? 0.427 -15.906 -14.508 1 97.25 102 ALA A O 1
ATOM 816 N N . GLU A 1 103 ? -0.333 -17.25 -16.125 1 97.62 103 GLU A N 1
ATOM 817 C CA . GLU A 1 103 ? 0.647 -16.734 -17.078 1 97.62 103 GLU A CA 1
ATOM 818 C C . GLU A 1 103 ? 0.359 -15.281 -17.438 1 97.62 103 GLU A C 1
ATOM 820 O O . GLU A 1 103 ? 1.283 -14.484 -17.609 1 97.62 103 GLU A O 1
ATOM 825 N N . GLU A 1 104 ? -0.903 -14.961 -17.562 1 97.44 104 GLU A N 1
ATOM 826 C CA . GLU A 1 104 ? -1.276 -13.57 -17.797 1 97.44 104 GLU A CA 1
ATOM 827 C C . GLU A 1 104 ? -0.871 -12.688 -16.625 1 97.44 104 GLU A C 1
ATOM 829 O O . GLU A 1 104 ? -0.371 -11.578 -16.828 1 97.44 104 GLU A O 1
ATOM 834 N N . VAL A 1 105 ? -1.053 -13.195 -15.477 1 96.5 105 VAL A N 1
ATOM 835 C CA . VAL A 1 105 ? -0.661 -12.477 -14.266 1 96.5 105 VAL A CA 1
ATOM 836 C C . VAL A 1 105 ? 0.85 -12.258 -14.266 1 96.5 105 VAL A C 1
ATOM 838 O O . VAL A 1 105 ? 1.324 -11.164 -13.953 1 96.5 105 VAL A O 1
ATOM 841 N N . ARG A 1 106 ? 1.552 -13.312 -14.57 1 95.5 106 ARG A N 1
ATOM 842 C CA . ARG A 1 106 ? 3.006 -13.219 -14.625 1 95.5 106 ARG A CA 1
ATOM 843 C C . ARG A 1 106 ? 3.449 -12.117 -15.586 1 95.5 106 ARG A C 1
ATOM 845 O O . ARG A 1 106 ? 4.379 -11.359 -15.289 1 95.5 106 ARG A O 1
ATOM 852 N N . LYS A 1 107 ? 2.83 -12.016 -16.719 1 95.69 107 LYS A N 1
ATOM 853 C CA . LYS A 1 107 ? 3.158 -10.992 -17.703 1 95.69 107 LYS A CA 1
ATOM 854 C C . LYS A 1 107 ? 2.891 -9.594 -17.141 1 95.69 107 LYS A C 1
ATOM 856 O O . LYS A 1 107 ? 3.705 -8.688 -17.312 1 95.69 107 LYS A O 1
ATOM 861 N N . VAL A 1 108 ? 1.8 -9.461 -16.484 1 94.31 108 VAL A N 1
ATOM 862 C CA . VAL A 1 108 ? 1.428 -8.188 -15.883 1 94.31 108 VAL A CA 1
ATOM 863 C C . VAL A 1 108 ? 2.459 -7.785 -14.828 1 94.31 108 VAL A C 1
ATOM 865 O O . VAL A 1 108 ? 2.936 -6.645 -14.82 1 94.31 108 VAL A O 1
ATOM 868 N N . PHE A 1 109 ? 2.814 -8.727 -13.969 1 93.56 109 PHE A N 1
ATOM 869 C CA . PHE A 1 109 ? 3.756 -8.445 -12.891 1 93.56 109 PHE A CA 1
ATOM 870 C C . PHE A 1 109 ? 5.137 -8.133 -13.453 1 93.56 109 PHE A C 1
ATOM 872 O O . PHE A 1 109 ? 5.832 -7.25 -12.945 1 93.56 109 PHE A O 1
ATOM 879 N N . LYS A 1 110 ? 5.504 -8.836 -14.469 1 93.19 110 LYS A N 1
ATOM 880 C CA . LYS A 1 110 ? 6.797 -8.586 -15.094 1 93.19 110 LYS A CA 1
ATOM 881 C C . LYS A 1 110 ? 6.852 -7.199 -15.719 1 93.19 110 LYS A C 1
ATOM 883 O O . LYS A 1 110 ? 7.832 -6.473 -15.555 1 93.19 110 LYS A O 1
ATOM 888 N N . GLN A 1 111 ? 5.828 -6.863 -16.422 1 91.69 111 GLN A N 1
ATOM 889 C CA . GLN A 1 111 ? 5.742 -5.539 -17.031 1 91.69 111 GLN A CA 1
ATOM 890 C C . GLN A 1 111 ? 5.805 -4.445 -15.969 1 91.69 111 GLN A C 1
ATOM 892 O O . GLN A 1 111 ? 6.477 -3.428 -16.156 1 91.69 111 GLN A O 1
ATOM 897 N N . PHE A 1 112 ? 5.098 -4.656 -14.961 1 92.12 112 PHE A N 1
ATOM 898 C CA . PHE A 1 112 ? 5.09 -3.691 -13.867 1 92.12 112 PHE A CA 1
ATOM 899 C C . PHE A 1 112 ? 6.48 -3.547 -13.266 1 92.12 112 PHE A C 1
ATOM 901 O O . PHE A 1 112 ? 6.934 -2.434 -12.984 1 92.12 112 PHE A O 1
ATOM 908 N N . GLU A 1 113 ? 7.133 -4.664 -13.008 1 93.06 113 GLU A N 1
ATOM 909 C CA . GLU A 1 113 ? 8.469 -4.656 -12.422 1 93.06 113 GLU A CA 1
ATOM 910 C C . GLU A 1 113 ? 9.453 -3.875 -13.289 1 93.06 113 GLU A C 1
ATOM 912 O O . GLU A 1 113 ? 10.266 -3.105 -12.781 1 93.06 113 GLU A O 1
ATOM 917 N N . GLU A 1 114 ? 9.32 -4.07 -14.516 1 93.38 114 GLU A N 1
ATOM 918 C CA . GLU A 1 114 ? 10.188 -3.35 -15.453 1 93.38 114 GLU A CA 1
ATOM 919 C C . GLU A 1 114 ? 9.906 -1.851 -15.422 1 93.38 114 GLU A C 1
ATOM 921 O O . GLU A 1 114 ? 10.828 -1.038 -15.445 1 93.38 114 GLU A O 1
ATOM 926 N N . LEU A 1 115 ? 8.648 -1.542 -15.297 1 94.38 115 LEU A N 1
ATOM 927 C CA . LEU A 1 115 ? 8.227 -0.146 -15.289 1 94.38 115 LEU A CA 1
ATOM 928 C C . LEU A 1 115 ? 8.695 0.554 -14.016 1 94.38 115 LEU A C 1
ATOM 930 O O . LEU A 1 115 ? 9.289 1.633 -14.086 1 94.38 115 LEU A O 1
ATOM 934 N N . ILE A 1 116 ? 8.492 -0.062 -12.883 1 95.25 116 ILE A N 1
ATOM 935 C CA . ILE A 1 116 ? 8.727 0.595 -11.602 1 95.25 116 ILE A CA 1
ATOM 936 C C . ILE A 1 116 ? 10.227 0.747 -11.367 1 95.25 116 ILE A C 1
ATOM 938 O O . ILE A 1 116 ? 10.664 1.698 -10.719 1 95.25 116 ILE A O 1
ATOM 942 N N . CYS A 1 117 ? 11.031 -0.095 -11.914 1 95.38 117 CYS A N 1
ATOM 943 C CA . CYS A 1 117 ? 12.469 -0.078 -11.68 1 95.38 117 CYS A CA 1
ATOM 944 C C . CYS A 1 117 ? 13.203 0.592 -12.836 1 95.38 117 CYS A C 1
ATOM 946 O O . CYS A 1 117 ? 14.438 0.642 -12.852 1 95.38 117 CYS A O 1
ATOM 948 N N . ASP A 1 118 ? 12.445 1.095 -13.758 1 94.75 118 ASP A N 1
ATOM 949 C CA . ASP A 1 118 ? 13.039 1.669 -14.961 1 94.75 118 ASP A CA 1
ATOM 950 C C . ASP A 1 118 ? 14.016 2.789 -14.609 1 94.75 118 ASP A C 1
ATOM 952 O O . ASP A 1 118 ? 13.719 3.639 -13.766 1 94.75 118 ASP A O 1
ATOM 956 N N . HIS A 1 119 ? 15.227 2.768 -15.164 1 95.44 119 HIS A N 1
ATOM 957 C CA . HIS A 1 119 ? 16.266 3.789 -15.055 1 95.44 119 HIS A CA 1
ATOM 958 C C . HIS A 1 119 ? 16.734 3.951 -13.617 1 95.44 119 HIS A C 1
ATOM 960 O O . HIS A 1 119 ? 17.047 5.062 -13.18 1 95.44 119 HIS A O 1
ATOM 966 N N . ILE A 1 120 ? 16.672 2.951 -12.828 1 96.75 120 ILE A N 1
ATOM 967 C CA . ILE A 1 120 ? 17.234 2.938 -11.484 1 96.75 120 ILE A CA 1
ATOM 968 C C . ILE A 1 120 ? 18.406 1.959 -11.43 1 96.75 120 ILE A C 1
ATOM 970 O O . ILE A 1 120 ? 18.266 0.794 -11.812 1 96.75 120 ILE A O 1
ATOM 974 N N . PRO A 1 121 ? 19.531 2.379 -11.047 1 96.75 121 PRO A N 1
ATOM 975 C CA . PRO A 1 121 ? 20.703 1.497 -10.961 1 96.75 121 PRO A CA 1
ATOM 976 C C . PRO A 1 121 ? 20.453 0.29 -10.062 1 96.75 121 PRO A C 1
ATOM 978 O O . PRO A 1 121 ? 19.812 0.415 -9.016 1 96.75 121 PRO A O 1
ATOM 981 N N . GLU A 1 122 ? 21.062 -0.808 -10.438 1 94.69 122 GLU A N 1
ATOM 982 C CA . GLU A 1 122 ? 20.859 -2.066 -9.727 1 94.69 122 GLU A CA 1
ATOM 983 C C . GLU A 1 122 ? 21.359 -1.978 -8.289 1 94.69 122 GLU A C 1
ATOM 985 O O . GLU A 1 122 ? 20.781 -2.568 -7.379 1 94.69 122 GLU A O 1
ATOM 990 N N . ASP A 1 123 ? 22.375 -1.271 -8.109 1 95.69 123 ASP A N 1
ATOM 991 C CA . ASP A 1 123 ? 22.938 -1.135 -6.77 1 95.69 123 ASP A CA 1
ATOM 992 C C . ASP A 1 123 ? 22 -0.338 -5.863 1 95.69 123 ASP A C 1
ATOM 994 O O . ASP A 1 123 ? 21.891 -0.629 -4.668 1 95.69 123 ASP A O 1
ATOM 998 N N . GLU A 1 124 ? 21.312 0.653 -6.402 1 96.56 124 GLU A N 1
ATOM 999 C CA . GLU A 1 124 ? 20.344 1.421 -5.633 1 96.56 124 GLU A CA 1
ATOM 1000 C C . GLU A 1 124 ? 19.109 0.582 -5.309 1 96.56 124 GLU A C 1
ATOM 1002 O O . GLU A 1 124 ? 18.547 0.693 -4.215 1 96.56 124 GLU A O 1
ATOM 1007 N N . ILE A 1 125 ? 18.781 -0.282 -6.246 1 96.38 125 ILE A N 1
ATOM 1008 C CA . ILE A 1 125 ? 17.656 -1.181 -6.016 1 96.38 125 ILE A CA 1
ATOM 1009 C C . ILE A 1 125 ? 18 -2.158 -4.895 1 96.38 125 ILE A C 1
ATOM 1011 O O . ILE A 1 125 ? 17.156 -2.467 -4.051 1 96.38 125 ILE A O 1
ATOM 1015 N N . ALA A 1 126 ? 19.203 -2.592 -4.887 1 95.81 126 ALA A N 1
ATOM 1016 C CA . ALA A 1 126 ? 19.625 -3.525 -3.85 1 95.81 126 ALA A CA 1
ATOM 1017 C C . ALA A 1 126 ? 19.531 -2.891 -2.465 1 95.81 126 ALA A C 1
ATOM 1019 O O . ALA A 1 126 ? 19.062 -3.521 -1.518 1 95.81 126 ALA A O 1
ATOM 1020 N N . VAL A 1 127 ? 19.953 -1.672 -2.363 1 96.12 127 VAL A N 1
ATOM 1021 C CA . VAL A 1 127 ? 19.859 -0.945 -1.102 1 96.12 127 VAL A CA 1
ATOM 1022 C C . VAL A 1 127 ? 18.391 -0.732 -0.733 1 96.12 127 VAL A C 1
ATOM 1024 O O . VAL A 1 127 ? 18 -0.896 0.426 1 96.12 127 VAL A O 1
ATOM 1027 N N . PHE A 1 128 ? 17.672 -0.396 -1.765 1 97.31 128 PHE A N 1
ATOM 1028 C CA . PHE A 1 128 ? 16.234 -0.185 -1.573 1 97.31 128 PHE A CA 1
ATOM 1029 C C . PHE A 1 128 ? 15.586 -1.428 -0.984 1 97.31 128 PHE A C 1
ATOM 1031 O O . PHE A 1 128 ? 14.867 -1.343 0.013 1 97.31 128 PHE A O 1
ATOM 1038 N N . CYS A 1 129 ? 15.828 -2.553 -1.532 1 96.75 129 CYS A N 1
ATOM 1039 C CA . CYS A 1 129 ? 15.242 -3.807 -1.075 1 96.75 129 CYS A CA 1
ATOM 1040 C C . CYS A 1 129 ? 15.711 -4.152 0.331 1 96.75 129 CYS A C 1
ATOM 1042 O O . CYS A 1 129 ? 14.93 -4.613 1.16 1 96.75 129 CYS A O 1
ATOM 1044 N N . LYS A 1 130 ? 16.953 -3.91 0.566 1 96.69 130 LYS A N 1
ATOM 1045 C CA . LYS A 1 130 ? 17.5 -4.156 1.894 1 96.69 130 LYS A CA 1
ATOM 1046 C C . LYS A 1 130 ? 16.781 -3.33 2.955 1 96.69 130 LYS A C 1
ATOM 1048 O O . LYS A 1 130 ? 16.391 -3.857 3.996 1 96.69 130 LYS A O 1
ATOM 1053 N N . VAL A 1 131 ? 16.609 -2.094 2.686 1 96.94 131 VAL A N 1
ATOM 1054 C CA . VAL A 1 131 ? 15.961 -1.176 3.615 1 96.94 131 VAL A CA 1
ATOM 1055 C C . VAL A 1 131 ? 14.5 -1.566 3.785 1 96.94 131 VAL A C 1
ATOM 1057 O O . VAL A 1 131 ? 13.992 -1.617 4.91 1 96.94 131 VAL A O 1
ATOM 1060 N N . LEU A 1 132 ? 13.867 -1.848 2.664 1 97.12 132 LEU A N 1
ATOM 1061 C CA . LEU A 1 132 ? 12.453 -2.229 2.701 1 97.12 132 LEU A CA 1
ATOM 1062 C C . LEU A 1 132 ? 12.258 -3.496 3.525 1 97.12 132 LEU A C 1
ATOM 1064 O O . LEU A 1 132 ? 11.305 -3.596 4.301 1 97.12 132 LEU A O 1
ATOM 1068 N N . MET A 1 133 ? 13.102 -4.43 3.383 1 95.69 133 MET A N 1
ATOM 1069 C CA . MET A 1 133 ? 13.047 -5.664 4.164 1 95.69 133 MET A CA 1
ATOM 1070 C C . MET A 1 133 ? 13.211 -5.371 5.652 1 95.69 133 MET A C 1
ATOM 1072 O O . MET A 1 133 ? 12.484 -5.914 6.484 1 95.69 133 MET A O 1
ATOM 1076 N N . LYS A 1 134 ? 14.148 -4.555 5.961 1 96.62 134 LYS A N 1
ATOM 1077 C CA . LYS A 1 134 ? 14.359 -4.172 7.355 1 96.62 134 LYS A CA 1
ATOM 1078 C C . LYS A 1 134 ? 13.133 -3.455 7.918 1 96.62 134 LYS A C 1
ATOM 1080 O O . LYS A 1 134 ? 12.781 -3.645 9.086 1 96.62 134 LYS A O 1
ATOM 1085 N N . MET A 1 135 ? 12.531 -2.627 7.113 1 96.75 135 MET A N 1
ATOM 1086 C CA . MET A 1 135 ? 11.305 -1.952 7.531 1 96.75 135 MET A CA 1
ATOM 1087 C C . MET A 1 135 ? 10.203 -2.963 7.836 1 96.75 135 MET A C 1
ATOM 1089 O O . MET A 1 135 ? 9.484 -2.826 8.828 1 96.75 135 MET A O 1
ATOM 1093 N N . CYS A 1 136 ? 10.086 -3.949 6.988 1 94.88 136 CYS A N 1
ATOM 1094 C CA . CYS A 1 136 ? 9.117 -5.008 7.23 1 94.88 136 CYS A CA 1
ATOM 1095 C C . CYS A 1 136 ? 9.398 -5.715 8.555 1 94.88 136 CYS A C 1
ATOM 1097 O O . CYS A 1 136 ? 8.477 -5.961 9.336 1 94.88 136 CYS A O 1
ATOM 1099 N N . GLU A 1 137 ? 10.594 -5.988 8.82 1 95.5 137 GLU A N 1
ATOM 1100 C CA . GLU A 1 137 ? 10.984 -6.66 10.055 1 95.5 137 GLU A CA 1
ATOM 1101 C C . GLU A 1 137 ? 10.664 -5.801 11.281 1 95.5 137 GLU A C 1
ATOM 1103 O O . GLU A 1 137 ? 10.18 -6.305 12.289 1 95.5 137 GLU A O 1
ATOM 1108 N N . ASN A 1 138 ? 10.961 -4.516 11.164 1 95.62 138 ASN A N 1
ATOM 1109 C CA . ASN A 1 138 ? 10.648 -3.586 12.242 1 95.62 138 ASN A CA 1
ATOM 1110 C C . ASN A 1 138 ? 9.156 -3.574 12.562 1 95.62 138 ASN A C 1
ATOM 1112 O O . ASN A 1 138 ? 8.758 -3.572 13.727 1 95.62 138 ASN A O 1
ATOM 1116 N N . LEU A 1 139 ? 8.359 -3.611 11.508 1 94.5 139 LEU A N 1
ATOM 1117 C CA . LEU A 1 139 ? 6.918 -3.521 11.664 1 94.5 139 LEU A CA 1
ATOM 1118 C C . LEU A 1 139 ? 6.344 -4.836 12.188 1 94.5 139 LEU A C 1
ATOM 1120 O O . LEU A 1 139 ? 5.438 -4.836 13.023 1 94.5 139 LEU A O 1
ATOM 1124 N N . GLU A 1 140 ? 6.887 -5.91 11.734 1 90.31 140 GLU A N 1
ATOM 1125 C CA . GLU A 1 140 ? 6.363 -7.223 12.102 1 90.31 140 GLU A CA 1
ATOM 1126 C C . GLU A 1 140 ? 6.816 -7.629 13.508 1 90.31 140 GLU A C 1
ATOM 1128 O O . GLU A 1 140 ? 6.211 -8.5 14.133 1 90.31 140 GLU A O 1
ATOM 1133 N N . ALA A 1 141 ? 7.848 -6.957 14 1 88.69 141 ALA A N 1
ATOM 1134 C CA . ALA A 1 141 ? 8.344 -7.195 15.352 1 88.69 141 ALA A CA 1
ATOM 1135 C C . ALA A 1 141 ? 7.562 -6.375 16.375 1 88.69 141 ALA A C 1
ATOM 1137 O O . ALA A 1 141 ? 7.656 -6.617 17.578 1 88.69 141 ALA A O 1
ATOM 1138 N N . TYR A 1 142 ? 6.867 -5.406 15.938 1 83.19 142 TYR A N 1
ATOM 1139 C CA . TYR A 1 142 ? 6.129 -4.512 16.812 1 83.19 142 TYR A CA 1
ATOM 1140 C C . TYR A 1 142 ? 4.91 -5.211 17.406 1 83.19 142 TYR A C 1
ATOM 1142 O O . TYR A 1 142 ? 4.141 -5.848 16.688 1 83.19 142 TYR A O 1
ATOM 1150 N N . MET B 1 1 ? 21.688 -11.297 -10.453 1 33.19 1 MET B N 1
ATOM 1151 C CA . MET B 1 1 ? 21 -10.562 -9.398 1 33.19 1 MET B CA 1
ATOM 1152 C C . MET B 1 1 ? 19.547 -11.023 -9.266 1 33.19 1 MET B C 1
ATOM 1154 O O . MET B 1 1 ? 18.812 -11.062 -10.25 1 33.19 1 MET B O 1
ATOM 1158 N N . LYS B 1 2 ? 19.234 -11.867 -8.547 1 41.81 2 LYS B N 1
ATOM 1159 C CA . LYS B 1 2 ? 18.031 -12.648 -8.266 1 41.81 2 LYS B CA 1
ATOM 1160 C C . LYS B 1 2 ? 16.781 -11.773 -8.297 1 41.81 2 LYS B C 1
ATOM 1162 O O . LYS B 1 2 ? 16.797 -10.648 -7.785 1 41.81 2 LYS B O 1
ATOM 1167 N N . GLN B 1 3 ? 16.094 -11.578 -9.398 1 50.19 3 GLN B N 1
ATOM 1168 C CA . GLN B 1 3 ? 14.977 -10.734 -9.82 1 50.19 3 GLN B CA 1
ATOM 1169 C C . GLN B 1 3 ? 14.227 -10.172 -8.617 1 50.19 3 GLN B C 1
ATOM 1171 O O . GLN B 1 3 ? 13.68 -10.93 -7.816 1 50.19 3 GLN B O 1
ATOM 1176 N N . HIS B 1 4 ? 14.828 -9.094 -8.023 1 56.22 4 HIS B N 1
ATOM 1177 C CA . HIS B 1 4 ? 14.445 -8.422 -6.781 1 56.22 4 HIS B CA 1
ATOM 1178 C C . HIS B 1 4 ? 12.945 -8.172 -6.727 1 56.22 4 HIS B C 1
ATOM 1180 O O . HIS B 1 4 ? 12.352 -7.711 -7.703 1 56.22 4 HIS B O 1
ATOM 1186 N N . ASN B 1 5 ? 12.227 -8.969 -6.086 1 80.19 5 ASN B N 1
ATOM 1187 C CA . ASN B 1 5 ? 10.773 -8.938 -5.953 1 80.19 5 ASN B CA 1
ATOM 1188 C C . ASN B 1 5 ? 10.297 -7.664 -5.25 1 80.19 5 ASN B C 1
ATOM 1190 O O . ASN B 1 5 ? 9.82 -7.719 -4.117 1 80.19 5 ASN B O 1
ATOM 1194 N N . VAL B 1 6 ? 10.734 -6.504 -5.91 1 92.12 6 VAL B N 1
ATOM 1195 C CA . VAL B 1 6 ? 10.383 -5.172 -5.434 1 92.12 6 VAL B CA 1
ATOM 1196 C C . VAL B 1 6 ? 8.883 -5.094 -5.176 1 92.12 6 VAL B C 1
ATOM 1198 O O . VAL B 1 6 ? 8.445 -4.66 -4.105 1 92.12 6 VAL B O 1
ATOM 1201 N N . ARG B 1 7 ? 8.211 -5.652 -6.066 1 90.81 7 ARG B N 1
ATOM 1202 C CA . ARG B 1 7 ? 6.754 -5.598 -5.953 1 90.81 7 ARG B CA 1
ATOM 1203 C C . ARG B 1 7 ? 6.273 -6.352 -4.715 1 90.81 7 ARG B C 1
ATOM 1205 O O . ARG B 1 7 ? 5.453 -5.836 -3.951 1 90.81 7 ARG B O 1
ATOM 1212 N N . GLU B 1 8 ? 6.797 -7.488 -4.516 1 89.88 8 GLU B N 1
ATOM 1213 C CA . GLU B 1 8 ? 6.387 -8.312 -3.387 1 89.88 8 GLU B CA 1
ATOM 1214 C C . GLU B 1 8 ? 6.75 -7.656 -2.059 1 89.88 8 GLU B C 1
ATOM 1216 O O . GLU B 1 8 ? 5.973 -7.699 -1.104 1 89.88 8 GLU B O 1
ATOM 1221 N N . LEU B 1 9 ? 7.891 -7.055 -1.988 1 93.12 9 LEU B N 1
ATOM 1222 C CA . LEU B 1 9 ? 8.336 -6.391 -0.767 1 93.12 9 LEU B CA 1
ATOM 1223 C C . LEU B 1 9 ? 7.48 -5.16 -0.479 1 93.12 9 LEU B C 1
ATOM 1225 O O . LEU B 1 9 ? 7.172 -4.871 0.68 1 93.12 9 LEU B O 1
ATOM 1229 N N . LEU B 1 10 ? 7.125 -4.449 -1.534 1 95.31 10 LEU B N 1
ATOM 1230 C CA . LEU B 1 10 ? 6.266 -3.281 -1.376 1 95.31 10 LEU B CA 1
ATOM 1231 C C . LEU B 1 10 ? 4.902 -3.68 -0.824 1 95.31 10 LEU B C 1
ATOM 1233 O O . LEU B 1 10 ? 4.367 -3.016 0.066 1 95.31 10 LEU B O 1
ATOM 1237 N N . VAL B 1 11 ? 4.391 -4.758 -1.291 1 92.69 11 VAL B N 1
ATOM 1238 C CA . VAL B 1 11 ? 3.09 -5.246 -0.839 1 92.69 11 VAL B CA 1
ATOM 1239 C C . VAL B 1 11 ? 3.186 -5.703 0.615 1 92.69 11 VAL B C 1
ATOM 1241 O O . VAL B 1 11 ? 2.301 -5.414 1.423 1 92.69 11 VAL B O 1
ATOM 1244 N N . ARG B 1 12 ? 4.23 -6.422 0.87 1 91.38 12 ARG B N 1
ATOM 1245 C CA . ARG B 1 12 ? 4.457 -6.879 2.236 1 91.38 12 ARG B CA 1
ATOM 1246 C C . ARG B 1 12 ? 4.551 -5.703 3.201 1 91.38 12 ARG B C 1
ATOM 1248 O O . ARG B 1 12 ? 3.951 -5.723 4.277 1 91.38 12 ARG B O 1
ATOM 1255 N N . GLU B 1 13 ? 5.312 -4.734 2.855 1 95.12 13 GLU B N 1
ATOM 1256 C CA . GLU B 1 13 ? 5.465 -3.539 3.684 1 95.12 13 GLU B CA 1
ATOM 1257 C C . GLU B 1 13 ? 4.129 -2.824 3.867 1 95.12 13 GLU B C 1
ATOM 1259 O O . GLU B 1 13 ? 3.805 -2.377 4.969 1 95.12 13 GLU B O 1
ATOM 1264 N N . GLU B 1 14 ? 3.416 -2.668 2.799 1 94.56 14 GLU B N 1
ATOM 1265 C CA . GLU B 1 14 ? 2.117 -2.006 2.85 1 94.56 14 GLU B CA 1
ATOM 1266 C C . GLU B 1 14 ? 1.188 -2.688 3.85 1 94.56 14 GLU B C 1
ATOM 1268 O O . GLU B 1 14 ? 0.532 -2.02 4.652 1 94.56 14 GLU B O 1
ATOM 1273 N N . LYS B 1 15 ? 1.144 -3.959 3.807 1 91.75 15 LYS B N 1
ATOM 1274 C CA . LYS B 1 15 ? 0.294 -4.719 4.719 1 91.75 15 LYS B CA 1
ATOM 1275 C C . LYS B 1 15 ? 0.733 -4.531 6.168 1 91.75 15 LYS B C 1
ATOM 1277 O O . LYS B 1 15 ? -0.096 -4.281 7.047 1 91.75 15 LYS B O 1
ATOM 1282 N N . ALA B 1 16 ? 2 -4.688 6.379 1 93.38 16 ALA B N 1
ATOM 1283 C CA . ALA B 1 16 ? 2.539 -4.516 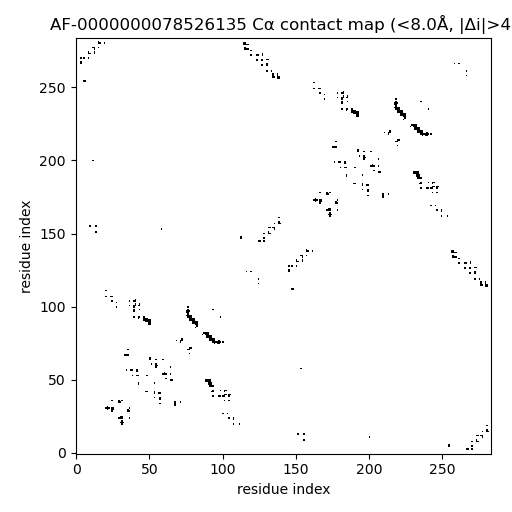7.727 1 93.38 16 ALA B CA 1
ATOM 1284 C C . ALA B 1 16 ? 2.275 -3.107 8.25 1 93.38 16 ALA B C 1
ATOM 1286 O O . ALA B 1 16 ? 1.9 -2.93 9.414 1 93.38 16 ALA B O 1
ATOM 1287 N N . ARG B 1 17 ? 2.463 -2.127 7.418 1 94.56 17 ARG B N 1
ATOM 1288 C CA . ARG B 1 17 ? 2.234 -0.73 7.777 1 94.56 17 ARG B CA 1
ATOM 1289 C C . ARG B 1 17 ? 0.776 -0.493 8.156 1 94.56 17 ARG B C 1
ATOM 1291 O O . ARG B 1 17 ? 0.488 0.112 9.188 1 94.56 17 ARG B O 1
ATOM 1298 N N . LYS B 1 18 ? -0.115 -0.971 7.41 1 93.06 18 LYS B N 1
ATOM 1299 C CA . LYS B 1 18 ? -1.541 -0.78 7.652 1 93.06 18 LYS B CA 1
ATOM 1300 C C . LYS B 1 18 ? -1.977 -1.476 8.938 1 93.06 18 LYS B C 1
ATOM 1302 O O . LYS B 1 18 ? -2.828 -0.965 9.672 1 93.06 18 LYS B O 1
ATOM 1307 N N . GLN B 1 19 ? -1.398 -2.586 9.195 1 92.19 19 GLN B N 1
ATOM 1308 C CA . GLN B 1 19 ? -1.732 -3.338 10.406 1 92.19 19 GLN B CA 1
ATOM 1309 C C . GLN B 1 19 ? -1.368 -2.557 11.664 1 92.19 19 GLN B C 1
ATOM 1311 O O . GLN B 1 19 ? -2.021 -2.697 12.695 1 92.19 19 GLN B O 1
ATOM 1316 N N . ILE B 1 20 ? -0.407 -1.74 11.547 1 93.38 20 ILE B N 1
ATOM 1317 C CA . ILE B 1 20 ? 0.066 -0.998 12.711 1 93.38 20 ILE B CA 1
ATOM 1318 C C . ILE B 1 20 ? -0.655 0.346 12.797 1 93.38 20 ILE B C 1
ATOM 1320 O O . ILE B 1 20 ? -1.151 0.728 13.859 1 93.38 20 ILE B O 1
ATOM 1324 N N . ILE B 1 21 ? -0.792 0.978 11.727 1 93.88 21 ILE B N 1
ATOM 1325 C CA . ILE B 1 21 ? -1.306 2.344 11.711 1 93.88 21 ILE B CA 1
ATOM 1326 C C . ILE B 1 21 ? -2.818 2.328 11.914 1 93.88 21 ILE B C 1
ATOM 1328 O O . ILE B 1 21 ? -3.375 3.223 12.555 1 93.88 21 ILE B O 1
ATOM 1332 N N . SER B 1 22 ? -3.486 1.356 11.414 1 94.81 22 SER B N 1
ATOM 1333 C CA . SER B 1 22 ? -4.945 1.307 11.43 1 94.81 22 SER B CA 1
ATOM 1334 C C . SER B 1 22 ? -5.48 1.337 12.859 1 94.81 22 SER B C 1
ATOM 1336 O O . SER B 1 22 ? -6.305 2.186 13.195 1 94.81 22 SER B O 1
ATOM 1338 N N . PRO B 1 23 ? -4.988 0.435 13.727 1 94.38 23 PRO B N 1
ATOM 1339 C CA . PRO B 1 23 ? -5.48 0.488 15.102 1 94.38 23 PRO B CA 1
ATOM 1340 C C . PRO B 1 23 ? -5.113 1.792 15.812 1 94.38 23 PRO B C 1
ATOM 1342 O O . PRO B 1 23 ? -5.883 2.281 16.641 1 94.38 23 PRO B O 1
ATOM 1345 N N . LEU B 1 24 ? -3.953 2.381 15.508 1 93.44 24 LEU B N 1
ATOM 1346 C CA . LEU B 1 24 ? -3.523 3.623 16.141 1 93.44 24 LEU B CA 1
ATOM 1347 C C . LEU B 1 24 ? -4.457 4.773 15.773 1 93.44 24 LEU B C 1
ATOM 1349 O O . LEU B 1 24 ? -4.805 5.59 16.625 1 93.44 24 LEU B O 1
ATOM 1353 N N . LEU B 1 25 ? -4.887 4.773 14.57 1 95.25 25 LEU B N 1
ATOM 1354 C CA . LEU B 1 25 ? -5.793 5.82 14.109 1 95.25 25 LEU B CA 1
ATOM 1355 C C . LEU B 1 25 ? -7.199 5.594 14.656 1 95.25 25 LEU B C 1
ATOM 1357 O O . LEU B 1 25 ? -7.875 6.547 15.055 1 95.25 25 LEU B O 1
ATOM 1361 N N . SER B 1 26 ? -7.582 4.348 14.695 1 95.38 26 SER B N 1
ATOM 1362 C CA . SER B 1 26 ? -8.891 4.02 15.25 1 95.38 26 SER B CA 1
ATOM 1363 C C . SER B 1 26 ? -8.984 4.395 16.719 1 95.38 26 SER B C 1
ATOM 1365 O O . SER B 1 26 ? -10.023 4.867 17.188 1 95.38 26 SER B O 1
ATOM 1367 N N . ASN B 1 27 ? -7.957 4.211 17.391 1 94.69 27 ASN B N 1
ATOM 1368 C CA . ASN B 1 27 ? -7.906 4.492 18.812 1 94.69 27 ASN B CA 1
ATOM 1369 C C . ASN B 1 27 ? -8.133 5.973 19.109 1 94.69 27 ASN B C 1
ATOM 1371 O O . ASN B 1 27 ? -8.617 6.332 20.188 1 94.69 27 ASN B O 1
ATOM 1375 N N . ILE B 1 28 ? -7.855 6.805 18.141 1 94.5 28 ILE B N 1
ATOM 1376 C CA . ILE B 1 28 ? -8.039 8.234 18.375 1 94.5 28 ILE B CA 1
ATOM 1377 C C . ILE B 1 28 ? -9.297 8.719 17.656 1 94.5 28 ILE B C 1
ATOM 1379 O O . ILE B 1 28 ? -9.477 9.922 17.453 1 94.5 28 ILE B O 1
ATOM 1383 N N . GLY B 1 29 ? -10.086 7.758 17.125 1 93.38 29 GLY B N 1
ATOM 1384 C CA . GLY B 1 29 ? -11.414 8.078 16.625 1 93.38 29 GLY B CA 1
ATOM 1385 C C . GLY B 1 29 ? -11.445 8.359 15.133 1 93.38 29 GLY B C 1
ATOM 1386 O O . GLY B 1 29 ? -12.406 8.938 14.625 1 93.38 29 GLY B O 1
ATOM 1387 N N . LEU B 1 30 ? -10.391 8.016 14.414 1 95.12 30 LEU B N 1
ATOM 1388 C CA . LEU B 1 30 ? -10.352 8.234 12.977 1 95.12 30 LEU B CA 1
ATOM 1389 C C . LEU B 1 30 ? -10.5 6.918 12.219 1 95.12 30 LEU B C 1
ATOM 1391 O O . LEU B 1 30 ? -10.07 5.871 12.703 1 95.12 30 LEU B O 1
ATOM 1395 N N . THR B 1 31 ? -11.047 7.07 11.062 1 89.69 31 THR B N 1
ATOM 1396 C CA . THR B 1 31 ? -11.195 5.902 10.203 1 89.69 31 THR B CA 1
ATOM 1397 C C . THR B 1 31 ? -9.961 5.723 9.328 1 89.69 31 THR B C 1
ATOM 1399 O O . THR B 1 31 ? -9.672 6.566 8.477 1 89.69 31 THR B O 1
ATOM 1402 N N . PRO B 1 32 ? -9.352 4.598 9.547 1 90 32 PRO B N 1
ATOM 1403 C CA . PRO B 1 32 ? -8.156 4.352 8.727 1 90 32 PRO B CA 1
ATOM 1404 C C . PRO B 1 32 ? -8.484 4.207 7.242 1 90 32 PRO B C 1
ATOM 1406 O O . PRO B 1 32 ? -9.555 3.717 6.887 1 90 32 PRO B O 1
ATOM 1409 N N . GLY B 1 33 ? -7.605 4.672 6.457 1 85.12 33 GLY B N 1
ATOM 1410 C CA . GLY B 1 33 ? -7.699 4.445 5.023 1 85.12 33 GLY B CA 1
ATOM 1411 C C . GLY B 1 33 ? -8.547 5.48 4.305 1 85.12 33 GLY B C 1
ATOM 1412 O O . GLY B 1 33 ? -8.641 5.469 3.078 1 85.12 33 GLY B O 1
ATOM 1413 N N . GLN B 1 34 ? -9.102 6.406 5 1 84.94 34 GLN B N 1
ATOM 1414 C CA . GLN B 1 34 ? -9.992 7.383 4.379 1 84.94 34 GLN B CA 1
ATOM 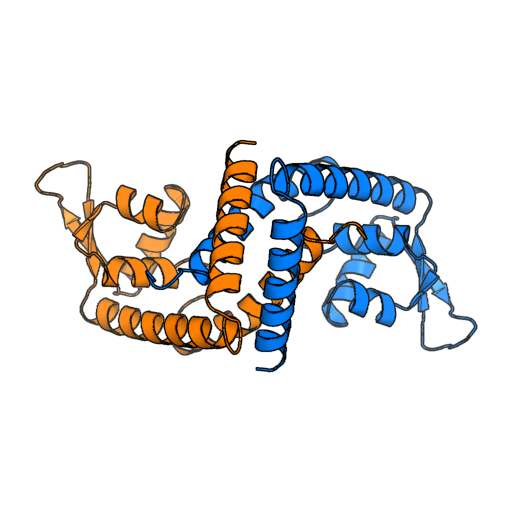1415 C C . GLN B 1 34 ? -9.273 8.703 4.117 1 84.94 34 GLN B C 1
ATOM 1417 O O . GLN B 1 34 ? -9.836 9.617 3.51 1 84.94 34 GLN B O 1
ATOM 1422 N N . GLY B 1 35 ? -8.062 8.75 4.574 1 91.5 35 GLY B N 1
ATOM 1423 C CA . GLY B 1 35 ? -7.277 9.945 4.297 1 91.5 35 GLY B CA 1
ATOM 1424 C C . GLY B 1 35 ? -7.473 11.039 5.328 1 91.5 35 GLY B C 1
ATOM 1425 O O . GLY B 1 35 ? -6.812 12.078 5.27 1 91.5 35 GLY B O 1
ATOM 1426 N N . HIS B 1 36 ? -8.289 10.828 6.332 1 94.94 36 HIS B N 1
ATOM 1427 C CA . HIS B 1 36 ? -8.602 11.836 7.34 1 94.94 36 HIS B CA 1
ATOM 1428 C C . HIS B 1 36 ? -7.348 12.25 8.109 1 94.94 36 HIS B C 1
ATOM 1430 O O . HIS B 1 36 ? -7.09 13.438 8.297 1 94.94 36 HIS B O 1
ATOM 1436 N N . ALA B 1 37 ? -6.637 11.289 8.453 1 95.69 37 ALA B N 1
ATOM 1437 C CA . ALA B 1 37 ? -5.426 11.562 9.219 1 95.69 37 ALA B CA 1
ATOM 1438 C C . ALA B 1 37 ? -4.449 12.422 8.422 1 95.69 37 ALA B C 1
ATOM 1440 O O . ALA B 1 37 ? -3.828 13.336 8.969 1 95.69 37 ALA B O 1
ATOM 1441 N N . ARG B 1 38 ? -4.34 12.148 7.191 1 94.25 38 ARG B N 1
ATOM 1442 C CA . ARG B 1 38 ? -3.428 12.898 6.328 1 94.25 38 ARG B CA 1
ATOM 1443 C C . ARG B 1 38 ? -3.859 14.352 6.207 1 94.25 38 ARG B C 1
ATOM 1445 O O . ARG B 1 38 ? -3.021 15.258 6.246 1 94.25 38 ARG B O 1
ATOM 1452 N N . ILE B 1 39 ? -5.09 14.539 6.027 1 96 39 ILE B N 1
ATOM 1453 C CA . ILE B 1 39 ? -5.633 15.891 5.902 1 96 39 ILE B CA 1
ATOM 1454 C C . ILE B 1 39 ? -5.348 16.688 7.172 1 96 39 ILE B C 1
ATOM 1456 O O . ILE B 1 39 ? -4.832 17.797 7.109 1 96 39 ILE B O 1
ATOM 1460 N N . LEU B 1 40 ? -5.66 16.094 8.297 1 96.94 40 LEU B N 1
ATOM 1461 C CA . LEU B 1 40 ? -5.434 16.75 9.578 1 96.94 40 LEU B CA 1
ATOM 1462 C C . LEU B 1 40 ? -3.951 17.047 9.773 1 96.94 40 LEU B C 1
ATOM 1464 O O . LEU B 1 40 ? -3.596 18.141 10.25 1 96.94 40 LEU B O 1
ATOM 1468 N N . TYR B 1 41 ? -3.195 16.156 9.383 1 95.56 41 TYR B N 1
ATOM 1469 C CA . TYR B 1 41 ? -1.753 16.312 9.523 1 95.56 41 TYR B CA 1
ATOM 1470 C C . TYR B 1 41 ? -1.256 17.5 8.711 1 95.56 41 TYR B C 1
ATOM 1472 O O . TYR B 1 41 ? -0.482 18.312 9.211 1 95.56 41 TYR B O 1
ATOM 1480 N N . HIS B 1 42 ? -1.64 17.594 7.477 1 94.88 42 HIS B N 1
ATOM 1481 C CA . HIS B 1 42 ? -1.18 18.672 6.598 1 94.88 42 HIS B CA 1
ATOM 1482 C C . HIS B 1 42 ? -1.721 20.016 7.051 1 94.88 42 HIS B C 1
ATOM 1484 O O . HIS B 1 42 ? -1.023 21.031 6.961 1 94.88 42 HIS B O 1
ATOM 1490 N N . LEU B 1 43 ? -2.883 20.047 7.566 1 96.12 43 LEU B N 1
ATOM 1491 C CA . LEU B 1 43 ? -3.477 21.297 8.023 1 96.12 43 LEU B CA 1
ATOM 1492 C C . LEU B 1 43 ? -2.789 21.781 9.289 1 96.12 43 LEU B C 1
ATOM 1494 O O . LEU B 1 43 ? -2.758 22.984 9.555 1 96.12 43 LEU B O 1
ATOM 1498 N N . LEU B 1 44 ? -2.326 20.844 10.039 1 94.94 44 LEU B N 1
ATOM 1499 C CA . LEU B 1 44 ? -1.565 21.219 11.227 1 94.94 44 LEU B CA 1
ATOM 1500 C C . LEU B 1 44 ? -0.298 21.969 10.836 1 94.94 44 LEU B C 1
ATOM 1502 O O . LEU B 1 44 ? 0.142 22.875 11.562 1 94.94 44 LEU B O 1
ATOM 1506 N N . GLN B 1 45 ? 0.262 21.641 9.734 1 92.31 45 GLN B N 1
ATOM 1507 C CA . GLN B 1 45 ? 1.482 22.281 9.242 1 92.31 45 GLN B CA 1
ATOM 1508 C C . GLN B 1 45 ? 1.179 23.609 8.57 1 92.31 45 GLN B C 1
ATOM 1510 O O . GLN B 1 45 ? 1.954 24.562 8.688 1 92.31 45 GLN B O 1
ATOM 1515 N N . LYS B 1 46 ? 0.121 23.609 7.793 1 91.81 46 LYS B N 1
ATOM 1516 C CA . LYS B 1 46 ? -0.319 24.828 7.102 1 91.81 46 LYS B CA 1
ATOM 1517 C C . LYS B 1 46 ? -1.842 24.938 7.105 1 91.81 46 LYS B C 1
ATOM 1519 O O . LYS B 1 46 ? -2.525 24.156 6.43 1 91.81 46 LYS B O 1
ATOM 1524 N N . ASP B 1 47 ? -2.297 25.953 7.812 1 91 47 ASP B N 1
ATOM 1525 C CA . ASP B 1 47 ? -3.736 26.172 7.902 1 91 47 ASP B CA 1
ATOM 1526 C C . ASP B 1 47 ? -4.191 27.234 6.906 1 91 47 ASP B C 1
ATOM 1528 O O . ASP B 1 47 ? -3.363 27.859 6.234 1 91 47 ASP B O 1
ATOM 1532 N N . HIS B 1 48 ? -5.457 27.312 6.816 1 93.5 48 HIS B N 1
ATOM 1533 C CA . HIS B 1 48 ? -6.066 28.297 5.945 1 93.5 48 HIS B CA 1
ATOM 1534 C C . HIS B 1 48 ? -5.57 28.156 4.508 1 93.5 48 HIS B C 1
ATOM 1536 O O . HIS B 1 48 ? -5.09 29.125 3.912 1 93.5 48 HIS B O 1
ATOM 1542 N N . ILE B 1 49 ? -5.746 27.031 3.975 1 94.44 49 ILE B N 1
ATOM 1543 C CA . ILE B 1 49 ? -5.332 26.734 2.607 1 94.44 49 ILE B CA 1
ATOM 1544 C C . ILE B 1 49 ? -6.551 26.312 1.78 1 94.44 49 ILE B C 1
ATOM 1546 O O . ILE B 1 49 ? -7.578 25.922 2.332 1 94.44 49 ILE B O 1
ATOM 1550 N N . THR B 1 50 ? -6.383 26.453 0.484 1 95.06 50 THR B N 1
ATOM 1551 C CA . THR B 1 50 ? -7.496 26.109 -0.396 1 95.06 50 THR B CA 1
ATOM 1552 C C . THR B 1 50 ? -7.672 24.594 -0.481 1 95.06 50 THR B C 1
ATOM 1554 O O . THR B 1 50 ? -6.734 23.844 -0.225 1 95.06 50 THR B O 1
ATOM 1557 N N . GLN B 1 51 ? -8.875 24.219 -0.79 1 94.12 51 GLN B N 1
ATOM 1558 C CA . GLN B 1 51 ? -9.148 22.797 -0.985 1 94.12 51 GLN B CA 1
ATOM 1559 C C . GLN B 1 51 ? -8.234 22.203 -2.057 1 94.12 51 GLN B C 1
ATOM 1561 O O . GLN B 1 51 ? -7.781 21.062 -1.928 1 94.12 51 GLN B O 1
ATOM 1566 N N . LYS B 1 52 ? -7.969 22.969 -3.053 1 93.88 52 LYS B N 1
ATOM 1567 C CA . LYS B 1 52 ? -7.105 22.516 -4.137 1 93.88 52 LYS B CA 1
ATOM 1568 C C . LYS B 1 52 ? -5.684 22.266 -3.645 1 93.88 52 LYS B C 1
ATOM 1570 O O . LYS B 1 52 ? -5.09 21.234 -3.926 1 93.88 52 LYS B O 1
ATOM 1575 N N . GLU B 1 53 ? -5.168 23.172 -2.959 1 94.12 53 GLU B N 1
ATOM 1576 C CA . GLU B 1 53 ? -3.824 23.031 -2.4 1 94.12 53 GLU B CA 1
ATOM 1577 C C . GLU B 1 53 ? -3.74 21.844 -1.442 1 94.12 53 GLU B C 1
ATOM 1579 O O . GLU B 1 53 ? -2.756 21.109 -1.45 1 94.12 53 GLU B O 1
ATOM 1584 N N . LEU B 1 54 ? -4.734 21.734 -0.641 1 95.06 54 LEU B N 1
ATOM 1585 C CA . LEU B 1 54 ? -4.785 20.625 0.312 1 95.06 54 LEU B CA 1
ATOM 1586 C C . LEU B 1 54 ? -4.852 19.281 -0.413 1 95.06 54 LEU B C 1
ATOM 1588 O O . LEU B 1 54 ? -4.195 18.328 -0.009 1 95.06 54 LEU B O 1
ATOM 1592 N N . ALA B 1 55 ? -5.613 19.234 -1.458 1 94.5 55 ALA B N 1
ATOM 1593 C CA . ALA B 1 55 ? -5.727 18.031 -2.262 1 94.5 55 ALA B CA 1
ATOM 1594 C C . ALA B 1 55 ? -4.379 17.641 -2.867 1 94.5 55 ALA B C 1
ATOM 1596 O O . ALA B 1 55 ? -4 16.469 -2.863 1 94.5 55 ALA B O 1
ATOM 1597 N N . ASP B 1 56 ? -3.652 18.594 -3.334 1 91.38 56 ASP B N 1
ATOM 1598 C CA . ASP B 1 56 ? -2.334 18.375 -3.922 1 91.38 56 ASP B CA 1
ATOM 1599 C C . ASP B 1 56 ? -1.352 17.844 -2.885 1 91.38 56 ASP B C 1
ATOM 1601 O O . ASP B 1 56 ? -0.589 16.922 -3.166 1 91.38 56 ASP B O 1
ATOM 1605 N N . ARG B 1 57 ? -1.392 18.344 -1.712 1 90.06 57 ARG B N 1
ATOM 1606 C CA . ARG B 1 57 ? -0.496 17.938 -0.637 1 90.06 57 ARG B CA 1
ATOM 1607 C C . ARG B 1 57 ? -0.808 16.516 -0.184 1 90.06 57 ARG B C 1
ATOM 1609 O O . ARG B 1 57 ? 0.096 15.758 0.183 1 90.06 57 ARG B O 1
ATOM 1616 N N . CYS B 1 58 ? -2.025 16.125 -0.256 1 92.06 58 CYS B N 1
ATOM 1617 C CA . CYS B 1 58 ? -2.459 14.812 0.207 1 92.06 58 CYS B CA 1
ATOM 1618 C C . CYS B 1 58 ? -2.449 13.805 -0.933 1 92.06 58 CYS B C 1
ATOM 1620 O O . CYS B 1 58 ? -2.689 12.617 -0.716 1 92.06 58 CYS B O 1
ATOM 1622 N N . HIS B 1 59 ? -2.238 14.242 -2.123 1 88.12 59 HIS B N 1
ATOM 1623 C CA . HIS B 1 59 ? -2.303 13.406 -3.316 1 88.12 59 HIS B CA 1
ATOM 1624 C C . HIS B 1 59 ? -3.686 12.789 -3.479 1 88.12 59 HIS B C 1
ATOM 1626 O O . HIS B 1 59 ? -3.809 11.578 -3.688 1 88.12 59 HIS B O 1
ATOM 1632 N N . PHE B 1 60 ? -4.684 13.656 -3.318 1 91.38 60 PHE B N 1
ATOM 1633 C CA . PHE B 1 60 ? -6.074 13.281 -3.531 1 91.38 60 PHE B CA 1
ATOM 1634 C C . PHE B 1 60 ? -6.637 13.961 -4.773 1 91.38 60 PHE B C 1
ATOM 1636 O O . PHE B 1 60 ? -6.211 15.062 -5.129 1 91.38 60 PHE B O 1
ATOM 1643 N N . ASP B 1 61 ? -7.602 13.266 -5.391 1 90.12 61 ASP B N 1
ATOM 1644 C CA . ASP B 1 61 ? -8.383 13.969 -6.398 1 90.12 61 ASP B CA 1
ATOM 1645 C C . ASP B 1 61 ? -9.461 14.836 -5.754 1 90.12 61 ASP B C 1
ATOM 1647 O O . ASP B 1 61 ? -9.719 14.719 -4.551 1 90.12 61 ASP B O 1
ATOM 1651 N N . ALA B 1 62 ? -10.039 15.68 -6.535 1 91.94 62 ALA B N 1
ATOM 1652 C CA . ALA B 1 62 ? -10.977 16.672 -6.031 1 91.94 62 ALA B CA 1
ATOM 1653 C C . ALA B 1 62 ? -12.18 16.016 -5.367 1 91.94 62 ALA B C 1
ATOM 1655 O O . ALA B 1 62 ? -12.648 16.469 -4.32 1 91.94 62 ALA B O 1
ATOM 1656 N N . ALA B 1 63 ? -12.641 14.969 -5.953 1 93.25 63 ALA B N 1
ATOM 1657 C CA . ALA B 1 63 ? -13.82 14.289 -5.422 1 93.25 63 ALA B CA 1
ATOM 1658 C C . ALA B 1 63 ? -13.523 13.656 -4.066 1 93.25 63 ALA B C 1
ATOM 1660 O O . ALA B 1 63 ? -14.312 13.797 -3.125 1 93.25 63 ALA B O 1
ATOM 1661 N N . THR B 1 64 ? -12.391 12.977 -3.924 1 92.44 64 THR B N 1
ATOM 1662 C CA . THR B 1 64 ? -11.953 12.352 -2.676 1 92.44 64 THR B CA 1
ATOM 1663 C C . THR B 1 64 ? -11.734 13.406 -1.596 1 92.44 64 THR B C 1
ATOM 1665 O O . THR B 1 64 ? -12.125 13.219 -0.443 1 92.44 64 THR B O 1
ATOM 1668 N N . MET B 1 65 ? -11.133 14.445 -1.975 1 94.81 65 MET B N 1
ATOM 1669 C CA . MET B 1 65 ? -10.867 15.516 -1.025 1 94.81 65 MET B CA 1
ATOM 1670 C C . MET B 1 65 ? -12.164 16.109 -0.485 1 94.81 65 MET B C 1
ATOM 1672 O O . MET B 1 65 ? -12.328 16.266 0.726 1 94.81 65 MET B O 1
ATOM 1676 N N . SER B 1 66 ? -13.102 16.391 -1.432 1 94.75 66 SER B N 1
ATOM 1677 C CA . SER B 1 66 ? -14.375 16.984 -1.025 1 94.75 66 SER B CA 1
ATOM 1678 C C . SER B 1 66 ? -15.109 16.078 -0.04 1 94.75 66 SER B C 1
ATOM 1680 O O . SER B 1 66 ? -15.602 16.547 0.987 1 94.75 66 SER B O 1
ATOM 1682 N N . ARG B 1 67 ? -15.094 14.828 -0.355 1 95.44 67 ARG B N 1
ATOM 1683 C CA . ARG B 1 67 ? -15.773 13.859 0.504 1 95.44 67 ARG B CA 1
ATOM 1684 C C . ARG B 1 67 ? -15.133 13.812 1.889 1 95.44 67 ARG B C 1
ATOM 1686 O O . ARG B 1 67 ? -15.836 13.766 2.9 1 95.44 67 ARG B O 1
ATOM 1693 N N . ASN B 1 68 ? -13.883 13.812 1.898 1 95.19 68 ASN B N 1
ATOM 1694 C CA . ASN B 1 68 ? -13.172 13.727 3.166 1 95.19 68 ASN B CA 1
ATOM 1695 C C . ASN B 1 68 ? -13.312 15.008 3.98 1 95.19 68 ASN B C 1
ATOM 1697 O O . ASN B 1 68 ? -13.453 14.961 5.203 1 95.19 68 ASN B O 1
ATOM 1701 N N . ILE B 1 69 ? -13.312 16.094 3.297 1 95.19 69 ILE B N 1
ATOM 1702 C CA . ILE B 1 69 ? -13.477 17.375 3.973 1 95.19 69 ILE B CA 1
ATOM 1703 C C . ILE B 1 69 ? -14.867 17.453 4.582 1 95.19 69 ILE B C 1
ATOM 1705 O O . ILE B 1 69 ? -15.031 17.906 5.719 1 95.19 69 ILE B O 1
ATOM 1709 N N . ASP B 1 70 ? -15.875 17.062 3.809 1 95.62 70 ASP B N 1
ATOM 1710 C CA . ASP B 1 70 ? -17.25 17.047 4.309 1 95.62 70 ASP B CA 1
ATOM 1711 C C . ASP B 1 70 ? -17.359 16.234 5.59 1 95.62 70 ASP B C 1
ATOM 1713 O O . ASP B 1 70 ? -17.938 16.672 6.574 1 95.62 70 ASP B O 1
ATOM 1717 N N . LYS B 1 71 ? -16.734 15.133 5.594 1 95.88 71 LYS B N 1
ATOM 1718 C CA . LYS B 1 71 ? -16.797 14.234 6.746 1 95.88 71 LYS B CA 1
ATOM 1719 C C . LYS B 1 71 ? -16.078 14.844 7.949 1 95.88 71 LYS B C 1
ATOM 1721 O O . LYS B 1 71 ? -16.594 14.82 9.062 1 95.88 71 LYS B O 1
ATOM 1726 N N . LEU B 1 72 ? -14.961 15.406 7.727 1 96.75 72 LEU B N 1
ATOM 1727 C CA . LEU B 1 72 ? -14.18 15.992 8.805 1 96.75 72 LEU B CA 1
ATOM 1728 C C . LEU B 1 72 ? -14.859 17.234 9.367 1 96.75 72 LEU B C 1
ATOM 1730 O O . LEU B 1 72 ? -14.773 17.5 10.57 1 96.75 72 LEU B O 1
ATOM 1734 N N . GLN B 1 73 ? -15.484 17.969 8.477 1 96.62 73 GLN B N 1
ATOM 1735 C CA . GLN B 1 73 ? -16.266 19.109 8.93 1 96.62 73 GLN B CA 1
ATOM 1736 C C . GLN B 1 73 ? -17.453 18.672 9.781 1 96.62 73 GLN B C 1
ATOM 1738 O O . GLN B 1 73 ? -17.734 19.281 10.82 1 96.62 73 GLN B O 1
ATOM 1743 N N . ASP B 1 74 ? -18.125 17.609 9.312 1 96.06 74 ASP B N 1
ATOM 1744 C CA . ASP B 1 74 ? -19.25 17.062 10.055 1 96.06 74 ASP B CA 1
ATOM 1745 C C . ASP B 1 74 ? -18.812 16.578 11.438 1 96.06 74 ASP B C 1
ATOM 1747 O O . ASP B 1 74 ? -19.578 16.656 12.398 1 96.06 74 ASP B O 1
ATOM 1751 N N . MET B 1 75 ? -17.578 16.141 11.578 1 95.75 75 MET B N 1
ATOM 1752 C CA . MET B 1 75 ? -17.031 15.656 12.844 1 95.75 75 MET B CA 1
ATOM 1753 C C . MET B 1 75 ? -16.578 16.828 13.719 1 95.75 75 MET B C 1
ATOM 1755 O O . MET B 1 75 ? -16.172 16.625 14.859 1 95.75 75 MET B O 1
ATOM 1759 N N . GLY B 1 76 ? -16.578 18.047 13.102 1 97.19 76 GLY B N 1
ATOM 1760 C CA . GLY B 1 76 ? -16.234 19.25 13.859 1 97.19 76 GLY B CA 1
ATOM 1761 C C . GLY B 1 76 ? -14.75 19.547 13.859 1 97.19 76 GLY B C 1
ATOM 1762 O O . GLY B 1 76 ? -14.266 20.312 14.711 1 97.19 76 GLY B O 1
ATOM 1763 N N . PHE B 1 77 ? -13.969 18.969 12.922 1 97.75 77 PHE B N 1
ATOM 1764 C CA . PHE B 1 77 ? -12.523 19.125 12.945 1 97.75 77 PHE B CA 1
ATOM 1765 C C . PHE B 1 77 ? -12.078 20.281 12.055 1 97.75 77 PHE B C 1
ATOM 1767 O O . PHE B 1 77 ? -10.992 20.828 12.242 1 97.75 77 PHE B O 1
ATOM 1774 N N . LEU B 1 78 ? -12.93 20.656 11.055 1 97.38 78 LEU B N 1
ATOM 1775 C CA . LEU B 1 78 ? -12.516 21.641 10.062 1 97.38 78 LEU B CA 1
ATOM 1776 C C . LEU B 1 78 ? -13.539 22.766 9.945 1 97.38 78 LEU B C 1
ATOM 1778 O O . LEU B 1 78 ? -14.703 22.594 10.305 1 97.38 78 LEU B O 1
ATOM 1782 N N . LEU B 1 79 ? -13.086 23.875 9.477 1 95.75 79 LEU B N 1
ATOM 1783 C CA . LEU B 1 79 ? -13.906 25.016 9.102 1 95.75 79 LEU B CA 1
ATOM 1784 C C . LEU B 1 79 ? -13.641 25.438 7.656 1 95.75 79 LEU B C 1
ATOM 1786 O O . LEU B 1 79 ? -12.492 25.391 7.195 1 95.75 79 LEU B O 1
ATOM 1790 N N . ARG B 1 80 ? -14.68 25.75 7.059 1 93.88 80 ARG B N 1
ATOM 1791 C CA . ARG B 1 80 ? -14.578 26.359 5.73 1 93.88 80 ARG B CA 1
ATOM 1792 C C . ARG B 1 80 ? -14.914 27.844 5.773 1 93.88 80 ARG B C 1
ATOM 1794 O O . ARG B 1 80 ? -15.93 28.234 6.348 1 93.88 80 ARG B O 1
ATOM 1801 N N . GLU B 1 81 ? -14.039 28.516 5.293 1 91.62 81 GLU B N 1
ATOM 1802 C CA . GLU B 1 81 ? -14.258 29.969 5.266 1 91.62 81 GLU B CA 1
ATOM 1803 C C . GLU B 1 81 ? -14.125 30.516 3.85 1 91.62 81 GLU B C 1
ATOM 1805 O O . GLU B 1 81 ? -13.461 29.922 3.004 1 91.62 81 GLU B O 1
ATOM 1810 N N . ASN B 1 82 ? -14.758 31.641 3.637 1 89.25 82 ASN B N 1
ATOM 1811 C CA . ASN B 1 82 ? -14.633 32.312 2.348 1 89.25 82 ASN B CA 1
ATOM 1812 C C . ASN B 1 82 ? -13.203 32.781 2.096 1 89.25 82 ASN B C 1
ATOM 1814 O O . ASN B 1 82 ? -12.523 33.25 3.018 1 89.25 82 ASN B O 1
ATOM 1818 N N . ASN B 1 83 ? -12.797 32.562 0.869 1 86.5 83 ASN B N 1
ATOM 1819 C CA . ASN B 1 83 ? -11.484 33.062 0.453 1 86.5 83 ASN B CA 1
ATOM 1820 C C . ASN B 1 83 ? -11.555 34.531 0.029 1 86.5 83 ASN B C 1
ATOM 1822 O O . ASN B 1 83 ? -12.258 34.875 -0.928 1 86.5 83 ASN B O 1
AT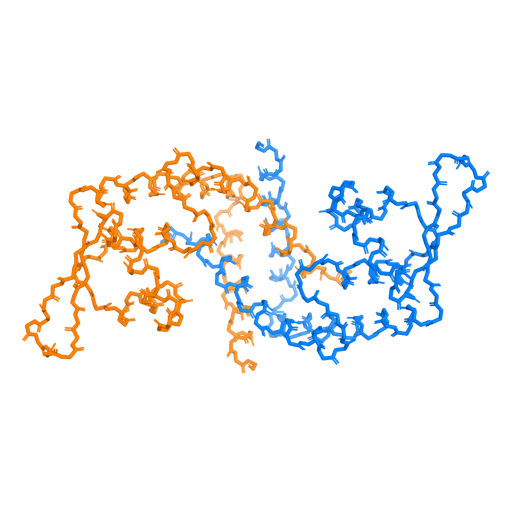OM 1826 N N . PRO B 1 84 ? -10.969 35.344 0.736 1 86.56 84 PRO B N 1
ATOM 1827 C CA . PRO B 1 84 ? -11.023 36.75 0.396 1 86.56 84 PRO B CA 1
ATOM 1828 C C . PRO B 1 84 ? -10.414 37.062 -0.971 1 86.56 84 PRO B C 1
ATOM 1830 O O . PRO B 1 84 ? -10.797 38.031 -1.617 1 86.56 84 PRO B O 1
ATOM 1833 N N . ASP B 1 85 ? -9.594 36.25 -1.433 1 87.69 85 ASP B N 1
ATOM 1834 C CA . ASP B 1 85 ? -8.852 36.5 -2.662 1 87.69 85 ASP B CA 1
ATOM 1835 C C . ASP B 1 85 ? -9.539 35.844 -3.863 1 87.69 85 ASP B C 1
ATOM 1837 O O . ASP B 1 85 ? -9.148 36.094 -5.008 1 87.69 85 ASP B O 1
ATOM 1841 N N . CYS B 1 86 ? -10.383 35.031 -3.652 1 86.06 86 CYS B N 1
ATOM 1842 C CA . CYS B 1 86 ? -11.07 34.312 -4.723 1 86.06 86 CYS B CA 1
ATOM 1843 C C . CYS B 1 86 ? -12.438 33.812 -4.262 1 86.06 86 CYS B C 1
ATOM 1845 O O . CYS B 1 86 ? -12.523 32.875 -3.48 1 86.06 86 CYS B O 1
ATOM 1847 N N . ARG B 1 87 ? -13.469 34.312 -4.848 1 81.88 87 ARG B N 1
ATOM 1848 C CA . ARG B 1 87 ? -14.828 34.031 -4.414 1 81.88 87 ARG B CA 1
ATOM 1849 C C . ARG B 1 87 ? -15.195 32.562 -4.711 1 81.88 87 ARG B C 1
ATOM 1851 O O . ARG B 1 87 ? -16.078 32 -4.059 1 81.88 87 ARG B O 1
ATOM 1858 N N . ARG B 1 88 ? -14.438 31.938 -5.555 1 82.75 88 ARG B N 1
ATOM 1859 C CA . ARG B 1 88 ? -14.805 30.578 -5.953 1 82.75 88 ARG B CA 1
ATOM 1860 C C . ARG B 1 88 ? -14.016 29.547 -5.16 1 82.75 88 ARG B C 1
ATOM 1862 O O . ARG B 1 88 ? -14.219 28.328 -5.328 1 82.75 88 ARG B O 1
ATOM 1869 N N . SER B 1 89 ? -13.164 30.094 -4.387 1 87.44 89 SER B N 1
ATOM 1870 C CA . SER B 1 89 ? -12.375 29.156 -3.586 1 87.44 89 SER B CA 1
ATOM 1871 C C . SER B 1 89 ? -12.688 29.312 -2.1 1 87.44 89 SER B C 1
ATOM 1873 O O . SER B 1 89 ? -13.125 30.375 -1.655 1 87.44 89 SER B O 1
ATOM 1875 N N . VAL B 1 90 ? -12.617 28.281 -1.388 1 91.25 90 VAL B N 1
ATOM 1876 C CA . VAL B 1 90 ? -12.82 28.281 0.057 1 91.25 90 VAL B CA 1
ATOM 1877 C C . VAL B 1 90 ? -11.516 27.938 0.769 1 91.25 90 VAL B C 1
ATOM 1879 O O . VAL B 1 90 ? -10.695 27.188 0.235 1 91.25 90 VAL B O 1
ATOM 1882 N N . LEU B 1 91 ? -11.367 28.531 1.902 1 95.69 91 LEU B N 1
ATOM 1883 C CA . LEU B 1 91 ? -10.211 28.219 2.734 1 95.69 91 LEU B CA 1
ATOM 1884 C C . LEU B 1 91 ? -10.578 27.203 3.816 1 95.69 91 LEU B C 1
ATOM 1886 O O . LEU B 1 91 ? -11.648 27.312 4.422 1 95.69 91 LEU B O 1
ATOM 1890 N N . ILE B 1 92 ? -9.672 26.281 4.008 1 97.12 92 ILE B N 1
ATOM 1891 C CA . ILE B 1 92 ? -9.891 25.234 4.996 1 97.12 92 ILE B CA 1
ATOM 1892 C C . ILE B 1 92 ? -8.945 25.438 6.18 1 97.12 92 ILE B C 1
ATOM 1894 O O . ILE B 1 92 ? -7.754 25.688 5.996 1 97.12 92 ILE B O 1
ATOM 1898 N N . SER B 1 93 ? -9.531 25.391 7.402 1 97.06 93 SER B N 1
ATOM 1899 C CA . SER B 1 93 ? -8.734 25.516 8.617 1 97.06 93 SER B CA 1
ATOM 1900 C C . SER B 1 93 ? -9.234 24.562 9.703 1 97.06 93 SER B C 1
ATOM 1902 O O . SER B 1 93 ? -10.305 23.969 9.57 1 97.06 93 SER B O 1
ATOM 1904 N N . LEU B 1 94 ? -8.398 24.422 10.703 1 97.94 94 LEU B N 1
ATOM 1905 C CA . LEU B 1 94 ? -8.75 23.547 11.805 1 97.94 94 LEU B CA 1
ATOM 1906 C C . LEU B 1 94 ? -9.562 24.281 12.859 1 97.94 94 LEU B C 1
ATOM 1908 O O . LEU B 1 94 ? -9.281 25.438 13.156 1 97.94 94 LEU B O 1
ATOM 1912 N N . THR B 1 95 ? -10.555 23.578 13.43 1 97.88 95 THR B N 1
ATOM 1913 C CA . THR B 1 95 ? -11.125 24.031 14.695 1 97.88 95 THR B CA 1
ATOM 1914 C C . THR B 1 95 ? -10.188 23.719 15.859 1 97.88 95 THR B C 1
ATOM 1916 O O . THR B 1 95 ? -9.141 23.094 15.664 1 97.88 95 THR B O 1
ATOM 1919 N N . GLU B 1 96 ? -10.578 24.172 17.062 1 97.5 96 GLU B N 1
ATOM 1920 C CA . GLU B 1 96 ? -9.812 23.781 18.25 1 97.5 96 GLU B CA 1
ATOM 1921 C C . GLU B 1 96 ? -9.805 22.266 18.438 1 97.5 96 GLU B C 1
ATOM 1923 O O . GLU B 1 96 ? -8.758 21.688 18.734 1 97.5 96 GLU B O 1
ATOM 1928 N N . LYS B 1 97 ? -10.938 21.719 18.188 1 97.62 97 LYS B N 1
ATOM 1929 C CA . LYS B 1 97 ? -11.07 20.266 18.266 1 97.62 97 LYS B CA 1
ATOM 1930 C C . LYS B 1 97 ? -10.227 19.578 17.203 1 97.62 97 LYS B C 1
ATOM 1932 O O . LYS B 1 97 ? -9.578 18.578 17.469 1 97.62 97 LYS B O 1
ATOM 1937 N N . GLY B 1 98 ? -10.266 20.141 16.047 1 97.62 98 GLY B N 1
ATOM 1938 C CA . GLY B 1 98 ? -9.484 19.609 14.93 1 97.62 98 GLY B CA 1
ATOM 1939 C C . GLY B 1 98 ? -7.988 19.703 15.156 1 97.62 98 GLY B C 1
ATOM 1940 O O . GLY B 1 98 ? -7.246 18.797 14.789 1 97.62 98 GLY B O 1
ATOM 1941 N N . ALA B 1 99 ? -7.598 20.781 15.758 1 97.62 99 ALA B N 1
ATOM 1942 C CA . ALA B 1 99 ? -6.18 20.969 16.047 1 97.62 99 ALA B CA 1
ATOM 1943 C C . ALA B 1 99 ? -5.695 19.953 17.078 1 97.62 99 ALA B C 1
ATOM 1945 O O . ALA B 1 99 ? -4.586 19.422 16.969 1 97.62 99 ALA B O 1
ATOM 1946 N N . ALA B 1 100 ? -6.512 19.734 18.031 1 97.94 100 ALA B N 1
ATOM 1947 C CA . ALA B 1 100 ? -6.184 18.734 19.047 1 97.94 100 ALA B CA 1
ATOM 1948 C C . ALA B 1 100 ? -6.055 17.344 18.422 1 97.94 100 ALA B C 1
ATOM 1950 O O . ALA B 1 100 ? -5.113 16.609 18.719 1 97.94 100 ALA B O 1
ATOM 1951 N N . GLU B 1 101 ? -6.996 17.062 17.547 1 97.56 101 GLU B N 1
ATOM 1952 C CA . GLU B 1 101 ? -6.957 15.773 16.859 1 97.56 101 GLU B CA 1
ATOM 1953 C C . GLU B 1 101 ? -5.734 15.672 15.945 1 97.56 101 GLU B C 1
ATOM 1955 O O . GLU B 1 101 ? -5.098 14.617 15.867 1 97.56 101 GLU B O 1
ATOM 1960 N N . ALA B 1 102 ? -5.445 16.719 15.273 1 97.25 102 ALA B N 1
ATOM 1961 C CA . ALA B 1 102 ? -4.293 16.766 14.383 1 97.25 102 ALA B CA 1
ATOM 1962 C C . ALA B 1 102 ? -2.996 16.516 15.141 1 97.25 102 ALA B C 1
ATOM 1964 O O . ALA B 1 102 ? -2.07 15.891 14.625 1 97.25 102 ALA B O 1
ATOM 1965 N N . GLU B 1 103 ? -2.959 17.016 16.344 1 97.69 103 GLU B N 1
ATOM 1966 C CA . GLU B 1 103 ? -1.783 16.781 17.172 1 97.69 103 GLU B CA 1
ATOM 1967 C C . GLU B 1 103 ? -1.653 15.312 17.531 1 97.69 103 GLU B C 1
ATOM 1969 O O . GLU B 1 103 ? -0.545 14.773 17.594 1 97.69 103 GLU B O 1
ATOM 1974 N N . GLU B 1 104 ? -2.779 14.688 17.797 1 97.38 104 GLU B N 1
ATOM 1975 C CA . GLU B 1 104 ? -2.76 13.25 18.047 1 97.38 104 GLU B CA 1
ATOM 1976 C C . GLU B 1 104 ? -2.275 12.477 16.828 1 97.38 104 GLU B C 1
ATOM 1978 O O . GLU B 1 104 ? -1.492 11.531 16.953 1 97.38 104 GLU B O 1
ATOM 1983 N N . VAL B 1 105 ? -2.701 12.906 15.703 1 96.5 105 VAL B N 1
ATOM 1984 C CA . VAL B 1 105 ? -2.271 12.297 14.453 1 96.5 105 VAL B CA 1
ATOM 1985 C C . VAL B 1 105 ? -0.764 12.461 14.281 1 96.5 105 VAL B C 1
ATOM 1987 O O . VAL B 1 105 ? -0.066 11.516 13.906 1 96.5 105 VAL B O 1
ATOM 1990 N N . ARG B 1 106 ? -0.318 13.664 14.523 1 95.5 106 ARG B N 1
ATOM 1991 C CA . ARG B 1 106 ? 1.11 13.945 14.422 1 95.5 106 ARG B CA 1
ATOM 1992 C C . ARG B 1 106 ? 1.918 13.008 15.312 1 95.5 106 ARG B C 1
ATOM 1994 O O . ARG B 1 106 ? 2.969 12.508 14.906 1 95.5 106 ARG B O 1
ATOM 2001 N N . LYS B 1 107 ? 1.458 12.758 16.5 1 95.75 107 LYS B N 1
ATOM 2002 C CA . LYS B 1 107 ? 2.141 11.867 17.422 1 95.75 107 LYS B CA 1
ATOM 2003 C C . LYS B 1 107 ? 2.178 10.438 16.891 1 95.75 107 LYS B C 1
ATOM 2005 O O . LYS B 1 107 ? 3.209 9.766 16.953 1 95.75 107 LYS B O 1
ATOM 2010 N N . VAL B 1 108 ? 1.094 10.023 16.328 1 94.31 108 VAL B N 1
ATOM 2011 C CA . VAL B 1 108 ? 0.996 8.688 15.766 1 94.31 108 VAL B CA 1
ATOM 2012 C C . VAL B 1 108 ? 1.977 8.547 14.602 1 94.31 108 VAL B C 1
ATOM 2014 O O . VAL B 1 108 ? 2.721 7.566 14.523 1 94.31 108 VAL B O 1
ATOM 2017 N N . PHE B 1 109 ? 1.986 9.539 13.727 1 93.56 109 PHE B N 1
ATOM 2018 C CA . PHE B 1 109 ? 2.85 9.492 12.555 1 93.56 109 PHE B CA 1
ATOM 2019 C C . PHE B 1 109 ? 4.316 9.547 12.953 1 93.56 109 PHE B C 1
ATOM 2021 O O . PHE B 1 109 ? 5.152 8.859 12.367 1 93.56 109 PHE B O 1
ATOM 2028 N N . LYS B 1 110 ? 4.594 10.336 13.938 1 93.19 110 LYS B N 1
ATOM 2029 C CA . LYS B 1 110 ? 5.969 10.43 14.422 1 93.19 110 LYS B CA 1
ATOM 2030 C C . LYS B 1 110 ? 6.438 9.109 15.016 1 93.19 110 LYS B C 1
ATOM 2032 O O . LYS B 1 110 ? 7.547 8.648 14.727 1 93.19 110 LYS B O 1
ATOM 2037 N N . GLN B 1 111 ? 5.605 8.531 15.812 1 91.69 111 GLN B N 1
ATOM 2038 C CA . GLN B 1 111 ? 5.918 7.234 16.406 1 91.69 111 GLN B CA 1
ATOM 2039 C C . GLN B 1 111 ? 6.141 6.176 15.336 1 91.69 111 GLN B C 1
ATOM 2041 O O . GLN B 1 111 ? 7.066 5.367 15.43 1 91.69 111 GLN B O 1
ATOM 2046 N N . PHE B 1 112 ? 5.309 6.184 14.414 1 92.12 112 PHE B N 1
ATOM 2047 C CA . PHE B 1 112 ? 5.43 5.23 13.312 1 92.12 112 PHE B CA 1
ATOM 2048 C C . PHE B 1 112 ? 6.738 5.434 12.562 1 92.12 112 PHE B C 1
ATOM 2050 O O . PHE B 1 112 ? 7.422 4.469 12.227 1 92.12 112 PHE B O 1
ATOM 2057 N N . GLU B 1 113 ? 7.059 6.68 12.258 1 93.06 113 GLU B N 1
ATOM 2058 C CA . GLU B 1 113 ? 8.281 7.004 11.531 1 93.06 113 GLU B CA 1
ATOM 2059 C C . GLU B 1 113 ? 9.516 6.504 12.273 1 93.06 113 GLU B C 1
ATOM 2061 O O . GLU B 1 113 ? 10.438 5.957 11.664 1 93.06 113 GLU B O 1
ATOM 2066 N N . GLU B 1 114 ? 9.477 6.688 13.508 1 93.38 114 GLU B N 1
ATOM 2067 C CA . GLU B 1 114 ? 10.594 6.223 14.336 1 93.38 114 GLU B CA 1
ATOM 2068 C C . GLU B 1 114 ? 10.695 4.699 14.312 1 93.38 114 GLU B C 1
ATOM 2070 O O . GLU B 1 114 ? 11.789 4.148 14.227 1 93.38 114 GLU B O 1
ATOM 2075 N N . LEU B 1 115 ? 9.555 4.078 14.32 1 94.31 115 LEU B N 1
ATOM 2076 C CA . LEU B 1 115 ? 9.5 2.621 14.328 1 94.31 115 LEU B CA 1
ATOM 2077 C C . LEU B 1 115 ? 9.992 2.045 13.008 1 94.31 115 LEU B C 1
ATOM 2079 O O . LEU B 1 115 ? 10.844 1.153 12.992 1 94.31 115 LEU B O 1
ATOM 2083 N N . ILE B 1 116 ? 9.516 2.574 11.922 1 95.25 116 ILE B N 1
ATOM 2084 C CA . ILE B 1 116 ? 9.766 1.979 10.609 1 95.25 116 ILE B CA 1
ATOM 2085 C C . ILE B 1 116 ? 11.219 2.209 10.211 1 95.25 116 ILE B C 1
ATOM 2087 O O . ILE B 1 116 ? 11.82 1.387 9.508 1 95.25 116 ILE B O 1
ATOM 2091 N N . CYS B 1 117 ? 11.852 3.234 10.68 1 95.38 117 CYS B N 1
ATOM 2092 C CA . CYS B 1 117 ? 13.211 3.578 10.289 1 95.38 117 CYS B CA 1
ATOM 2093 C C . CYS B 1 117 ? 14.211 3.131 11.352 1 95.38 117 CYS B C 1
ATOM 2095 O O . CYS B 1 117 ? 15.406 3.391 11.227 1 95.38 117 CYS B O 1
ATOM 2097 N N . ASP B 1 118 ? 13.703 2.469 12.344 1 94.69 118 ASP B N 1
ATOM 2098 C CA . ASP B 1 118 ? 14.555 2.08 13.469 1 94.69 118 ASP B CA 1
ATOM 2099 C C . ASP B 1 118 ? 15.734 1.231 13 1 94.69 118 ASP B C 1
ATOM 2101 O O . ASP B 1 118 ? 15.562 0.323 12.18 1 94.69 118 ASP B O 1
ATOM 2105 N N . HIS B 1 119 ? 16.953 1.555 13.422 1 95.44 119 HIS B N 1
ATOM 2106 C CA . HIS B 1 119 ? 18.188 0.823 13.195 1 95.44 119 HIS B CA 1
ATOM 2107 C C . HIS B 1 119 ? 18.531 0.767 11.711 1 95.44 119 HIS B C 1
ATOM 2109 O O . HIS B 1 119 ? 19.047 -0.238 11.227 1 95.44 119 HIS B O 1
ATOM 2115 N N . ILE B 1 120 ? 18.141 1.715 10.945 1 96.69 120 ILE B N 1
ATOM 2116 C CA . ILE B 1 120 ? 18.531 1.854 9.547 1 96.69 120 ILE B CA 1
ATOM 2117 C C . ILE B 1 120 ? 19.406 3.094 9.383 1 96.69 120 ILE B C 1
ATOM 2119 O O . ILE B 1 120 ? 19.031 4.191 9.789 1 96.69 120 ILE B O 1
ATOM 2123 N N . PRO B 1 121 ? 20.547 2.965 8.867 1 96.69 121 PRO B N 1
ATOM 2124 C CA . PRO B 1 121 ? 21.438 4.109 8.672 1 96.69 121 PRO B CA 1
ATOM 2125 C C . PRO B 1 121 ? 20.812 5.203 7.812 1 96.69 121 PRO B C 1
ATOM 2127 O O . PRO B 1 121 ? 20.109 4.906 6.84 1 96.69 121 PRO B O 1
ATOM 2130 N N . GLU B 1 122 ? 21.156 6.426 8.141 1 94.69 122 GLU B N 1
ATOM 2131 C CA . GLU B 1 122 ? 20.562 7.582 7.469 1 94.69 122 GLU B CA 1
ATOM 2132 C C . GLU B 1 122 ? 20.922 7.602 5.984 1 94.69 122 GLU B C 1
ATOM 2134 O O . GLU B 1 122 ? 20.109 8.016 5.152 1 94.69 122 GLU B O 1
ATOM 2139 N N . ASP B 1 123 ? 22.062 7.164 5.703 1 95.62 123 ASP B N 1
ATOM 2140 C CA . ASP B 1 123 ? 22.484 7.152 4.309 1 95.62 123 ASP B CA 1
ATOM 2141 C C . ASP B 1 123 ? 21.688 6.137 3.494 1 95.62 123 ASP B C 1
ATOM 2143 O O . ASP B 1 123 ? 21.391 6.371 2.324 1 95.62 123 ASP B O 1
ATOM 2147 N N . GLU B 1 124 ? 21.344 5.004 4.086 1 96.56 124 GLU B N 1
ATOM 2148 C CA . GLU B 1 124 ? 20.516 4.004 3.414 1 96.56 124 GLU B CA 1
ATOM 2149 C C . GLU B 1 124 ? 19.078 4.504 3.234 1 96.56 124 GLU B C 1
ATOM 2151 O O . GLU B 1 124 ? 18.453 4.238 2.209 1 96.56 124 GLU B O 1
ATOM 2156 N N . ILE B 1 125 ? 18.641 5.277 4.215 1 96.44 125 ILE B N 1
ATOM 2157 C CA . ILE B 1 125 ? 17.312 5.863 4.121 1 96.44 125 ILE B CA 1
ATOM 2158 C C . ILE B 1 125 ? 17.281 6.879 2.98 1 96.44 125 ILE B C 1
ATOM 2160 O O . ILE B 1 125 ? 16.297 6.953 2.236 1 96.44 125 ILE B O 1
ATOM 2164 N N . ALA B 1 126 ? 18.312 7.598 2.852 1 95.81 126 ALA B N 1
ATOM 2165 C CA . ALA B 1 126 ? 18.391 8.594 1.787 1 95.81 126 ALA B CA 1
ATOM 2166 C C . ALA B 1 126 ? 18.312 7.938 0.413 1 95.81 126 ALA B C 1
ATOM 2168 O O . ALA B 1 126 ? 17.594 8.414 -0.469 1 95.81 126 ALA B O 1
ATOM 2169 N N . VAL B 1 127 ? 19.016 6.859 0.249 1 96.12 127 VAL B N 1
ATOM 2170 C CA . VAL B 1 127 ? 18.969 6.117 -1.005 1 96.12 127 VAL B CA 1
ATOM 2171 C C . VAL B 1 127 ? 17.562 5.535 -1.214 1 96.12 127 VAL B C 1
ATOM 2173 O O . VAL B 1 127 ? 17.031 5.578 -2.322 1 96.12 127 VAL B O 1
ATOM 2176 N N . PHE B 1 128 ? 17.062 5.043 -0.117 1 97.31 128 PHE B N 1
ATOM 2177 C CA . PHE B 1 128 ? 15.719 4.477 -0.155 1 97.31 128 PHE B CA 1
ATOM 2178 C C . PHE B 1 128 ? 14.711 5.504 -0.653 1 97.31 128 PHE B C 1
ATOM 2180 O O . PHE B 1 128 ? 13.93 5.227 -1.565 1 97.31 128 PHE B O 1
ATOM 2187 N N . CYS B 1 129 ? 14.719 6.668 -0.118 1 96.81 129 CYS B N 1
ATOM 2188 C CA . CYS B 1 129 ? 13.789 7.727 -0.491 1 96.81 129 CYS B CA 1
ATOM 2189 C C . CYS B 1 129 ? 14.008 8.156 -1.936 1 96.81 129 CYS B C 1
ATOM 2191 O O . CYS B 1 129 ? 13.047 8.398 -2.67 1 96.81 129 CYS B O 1
ATOM 2193 N N . LYS B 1 130 ? 15.227 8.234 -2.299 1 96.69 130 LYS B N 1
ATOM 2194 C CA . LYS B 1 130 ? 15.555 8.594 -3.676 1 96.69 130 LYS B CA 1
ATOM 2195 C C . LYS B 1 130 ? 14.961 7.602 -4.664 1 96.69 130 LYS B C 1
ATOM 2197 O O . LYS B 1 130 ? 14.336 7.996 -5.648 1 96.69 130 LYS B O 1
ATOM 2202 N N . VAL B 1 131 ? 15.141 6.363 -4.406 1 96.94 131 VAL B N 1
ATOM 2203 C CA . VAL B 1 131 ? 14.648 5.297 -5.273 1 96.94 131 VAL B CA 1
ATOM 2204 C C . VAL B 1 131 ? 13.117 5.305 -5.281 1 96.94 131 VAL B C 1
ATOM 2206 O O . VAL B 1 131 ? 12.5 5.211 -6.34 1 96.94 131 VAL B O 1
ATOM 2209 N N . LEU B 1 132 ? 12.555 5.434 -4.09 1 97.12 132 LEU B N 1
ATOM 2210 C CA . LEU B 1 132 ? 11.102 5.445 -3.969 1 97.12 132 LEU B CA 1
ATOM 2211 C C . LEU B 1 132 ? 10.5 6.613 -4.746 1 97.12 132 LEU B C 1
ATOM 2213 O O . LEU B 1 132 ? 9.477 6.457 -5.414 1 97.12 132 LEU B O 1
ATOM 2217 N N . MET B 1 133 ? 11.094 7.734 -4.68 1 95.69 133 MET B N 1
ATOM 2218 C CA . MET B 1 133 ? 10.641 8.898 -5.438 1 95.69 133 MET B CA 1
ATOM 2219 C C . MET B 1 133 ? 10.719 8.641 -6.938 1 95.69 133 MET B C 1
ATOM 2221 O O . MET B 1 133 ? 9.797 8.969 -7.68 1 95.69 133 MET B O 1
ATOM 2225 N N . LYS B 1 134 ? 11.789 8.078 -7.363 1 96.69 134 LYS B N 1
ATOM 2226 C CA . LYS B 1 134 ? 11.938 7.746 -8.773 1 96.69 134 LYS B CA 1
ATOM 2227 C C . LYS B 1 134 ? 10.883 6.734 -9.219 1 96.69 134 LYS B C 1
ATOM 2229 O O . LYS B 1 134 ? 10.375 6.812 -10.336 1 96.69 134 LYS B O 1
ATOM 2234 N N . MET B 1 135 ? 10.602 5.789 -8.367 1 96.75 135 MET B N 1
ATOM 2235 C CA . MET B 1 135 ? 9.547 4.82 -8.664 1 96.75 135 MET B CA 1
ATOM 2236 C C . MET B 1 135 ? 8.203 5.516 -8.836 1 96.75 135 MET B C 1
ATOM 2238 O O . MET B 1 135 ? 7.445 5.191 -9.742 1 96.75 135 MET B O 1
ATOM 2242 N N . CYS B 1 136 ? 7.926 6.449 -7.949 1 94.88 136 CYS B N 1
ATOM 2243 C CA . CYS B 1 136 ? 6.695 7.223 -8.07 1 94.88 136 CYS B CA 1
ATOM 2244 C C . CYS B 1 136 ? 6.648 7.961 -9.406 1 94.88 136 CYS B C 1
ATOM 2246 O O . CYS B 1 136 ? 5.617 7.957 -10.086 1 94.88 136 CYS B O 1
ATOM 2248 N N . GLU B 1 137 ? 7.699 8.523 -9.805 1 95.44 137 GLU B N 1
ATOM 2249 C CA . GLU B 1 137 ? 7.773 9.258 -11.062 1 95.44 137 GLU B CA 1
ATOM 2250 C C . GLU B 1 137 ? 7.551 8.328 -12.25 1 95.44 137 GLU B C 1
ATOM 2252 O O . GLU B 1 137 ? 6.848 8.688 -13.203 1 95.44 137 GLU B O 1
ATOM 2257 N N . ASN B 1 138 ? 8.172 7.16 -12.188 1 95.75 138 ASN B N 1
ATOM 2258 C CA . ASN B 1 138 ? 7.984 6.168 -13.242 1 95.75 138 ASN B CA 1
ATOM 2259 C C . ASN B 1 138 ? 6.52 5.777 -13.398 1 95.75 138 ASN B C 1
ATOM 2261 O O . ASN B 1 138 ? 6.016 5.664 -14.516 1 95.75 138 ASN B O 1
ATOM 2265 N N . LEU B 1 139 ? 5.859 5.629 -12.258 1 94.5 139 LEU B N 1
ATOM 2266 C CA . LEU B 1 139 ? 4.477 5.172 -12.266 1 94.5 139 LEU B CA 1
ATOM 2267 C C . LEU B 1 139 ? 3.535 6.293 -12.695 1 94.5 139 LEU B C 1
ATOM 2269 O O . LEU B 1 139 ? 2.576 6.055 -13.438 1 94.5 139 LEU B O 1
ATOM 2273 N N . GLU B 1 140 ? 3.834 7.473 -12.312 1 90.31 140 GLU B N 1
ATOM 2274 C CA . GLU B 1 140 ? 2.957 8.602 -12.602 1 90.31 140 GLU B CA 1
ATOM 2275 C C . GLU B 1 140 ? 3.143 9.094 -14.031 1 90.31 140 GLU B C 1
ATOM 2277 O O . GLU B 1 140 ? 2.271 9.773 -14.578 1 90.31 140 GLU B O 1
ATOM 2282 N N . ALA B 1 141 ? 4.254 8.703 -14.633 1 88.88 141 ALA B N 1
ATOM 2283 C CA . ALA B 1 141 ? 4.523 9.047 -16.031 1 88.88 141 ALA B CA 1
ATOM 2284 C C . ALA B 1 141 ? 3.871 8.039 -16.969 1 88.88 141 ALA B C 1
ATOM 2286 O O . ALA B 1 141 ? 3.76 8.297 -18.172 1 88.88 141 ALA B O 1
ATOM 2287 N N . TYR B 1 142 ? 3.504 6.934 -16.484 1 8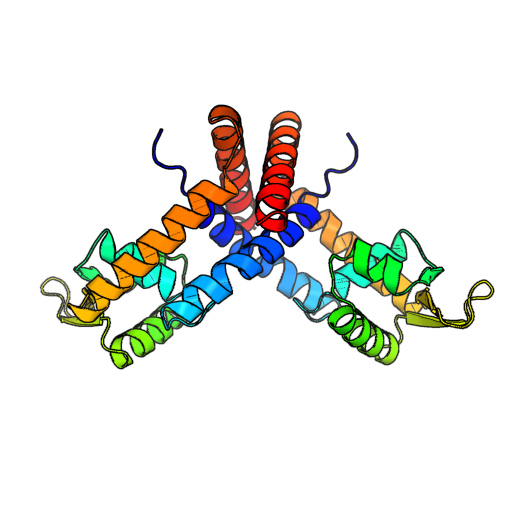3.25 142 TYR B N 1
ATOM 2288 C CA . TYR B 1 142 ? 2.926 5.867 -17.297 1 83.25 142 TYR B CA 1
ATOM 2289 C C . TYR B 1 142 ? 1.515 6.227 -17.75 1 83.25 142 TYR B C 1
ATOM 2291 O O . TYR B 1 142 ? 0.674 6.605 -16.938 1 83.25 142 TYR B O 1
#

Foldseek 3Di:
DPPPPPVVVVVVVVVVLCVQLQVLQVVLPDHPPLLLLVLLQVQLVPFFAWLVVSCVSSVHDSVSSVVSLVVCVVVVFKDWAADPVDRPIITIHGDPVNNVSNVSSVVSVVVSVCVVCPPPDPVVVVVVVVVVVVVVVVVVVD/DPPPPVVVVVVVVVVVLCVQLQVLQVVLPDHPPLLLLVLLQVQLVPFFAWLVVSCVSSVHDSVSSVVSLVVCVVVVFKDWAADPVDRPIITIHGDPVNNVSNVSSVVSVVVSVCVVCPPPDPVVVVVVVVVVVVVVVVVVVD

Radius of gyration: 21.5 Å; Cα contacts (8 Å, |Δi|>4): 335; chains: 2; bounding box: 42×75×38 Å

Sequence (284 aa):
MKQHNVRELLVREEKARKQIISPLLSNIGLTPGQGHARILYHLLQKDHITQKELADRCHFDAATMSRNIDKLQDMGFLLRENNPDCRRSVLISLTEKGAAEAEEVRKVFKQFEELICDHIPEDEIAVFCKVLMKMCENLEAYMKQHNVRELLVREEKARKQIISPLLSNIGLTPGQGHARILYHLLQKDHITQKELADRCHFDAATMSRNIDKLQDMGFLLRENNPDCRRSVLISLTEKGAAEAEEVRKVFKQFEELICDHIPEDEIAVFCKVLMKMCENLEAY

InterPro domains:
  IPR000835 MarR-type HTH domain [PF12802] (29-88)
  IPR000835 MarR-type HTH domain [PR00598] (49-65)
  IPR000835 MarR-type HTH domain [PR00598] (66-81)
  IPR000835 MarR-type HTH domain [PR00598] (85-101)
  IPR000835 MarR-type HTH domain [PR00598] (115-135)
  IPR000835 MarR-type HTH domain [PS50995] (3-137)
  IPR000835 MarR-type HTH domain [SM00347] (23-125)
  IPR036388 Winged helix-like DNA-binding domain superfamily [G3DSA:1.10.10.10] (4-141)
  IPR036390 Winged helix DNA-binding domain superfamily [SSF46785] (8-140)

Organism: NCBI:txid29354